Protein AF-A0A828YAK7-F1 (afdb_monomer_lite)

Organism: NCBI:txid1193047

Secondary structure (DSSP, 8-state):
-HHHHHHHHHHHHHHHHHHHHHHHHHHHT-----B---TTTTTS---HHHHHHTEETTEEEEEEEEETTEEEEEETHHHH-GGG--SHHHHHHHHHHHHHHH-TT---TTGGGSHHHHHHHHHHHHHHHHTT--SHHHHHHHHHHHHHHHHHHHHSPPPSSPBP--TT-TTS----HHHHHHHBPPSS-SS-EEEEE-TTS-EEEEEHHHHH-GGG--SHHHHHHHHHHHHHHHS-SS-TTGGGSHHHHHTHHHHHHHHHHHHS--TTHHHHHHHHH--

Sequence (279 aa):
MLERSRSILIQAILILFGLFFSISLQSENLQLYTLEIPCQEFGNYTNLEEIEKAKVKNDSTKILVKTSNGSIKVPIGYVNNAKEITDENSFRIFIKTYESICGKGSKPAIYNSIQFVASGILANCIKKFEKTFQTIQARSHAVNICHDTLNATLNNPIPLKPLDPRCPGFGTLSLKKEELNNVRLNEPFPIPRLWVRAHNGENIAVQENLVTNAFAVSNDEELLFFLVNYSMTCGRKVPPFFESIPYVESQSFKFCVWKLKTMNNDPRAESKCHEKYNK

Radius of gyration: 32.79 Å; chains: 1; bounding box: 74×28×123 Å

Foldseek 3Di:
DVVVVVVVVVVVVVVVVVVVVVVVVVVVPPPQLADEDDLQQFQAPDPVVSQCSQADPVHNQWGWYQFPVGIDIDGPNRGRPQLAAADDVNVVVSVVRSCRHPNPPDDHPCNLSRNNNLVVQLVVQLVVCVVVDDDPLLSVLSSVQSVQQSVQVRQPPQAPDFDELPPPCFQADPDDPVRCVRFWGDDDDPAIWGFAQAPVRDTITAGPNLRHHLLPDADPSSVSSSQSCSCRRVVDRAHPCRCVNVNCVVVVLVVQLVCCCPVVVDPCSNVVSCVVVVD

pLDDT: mean 84.62, std 11.96, range [39.56, 97.06]

Structure (mmCIF, N/CA/C/O backbone):
data_AF-A0A828YAK7-F1
#
_entry.id   AF-A0A828YAK7-F1
#
loop_
_atom_site.group_PDB
_atom_site.id
_atom_site.type_symbol
_atom_site.label_atom_id
_atom_site.label_alt_id
_atom_site.label_comp_id
_atom_site.label_asym_id
_atom_site.label_entity_id
_atom_site.label_seq_id
_atom_site.pdbx_PDB_ins_code
_atom_site.Cartn_x
_atom_site.Cartn_y
_atom_site.Cartn_z
_atom_site.occupancy
_atom_site.B_iso_or_equiv
_atom_site.auth_seq_id
_atom_site.auth_comp_id
_atom_site.auth_asym_id
_atom_site.auth_atom_id
_atom_site.pdbx_PDB_model_num
ATOM 1 N N . MET A 1 1 ? -40.541 11.956 85.417 1.00 51.12 1 MET A N 1
ATOM 2 C CA . MET A 1 1 ? -4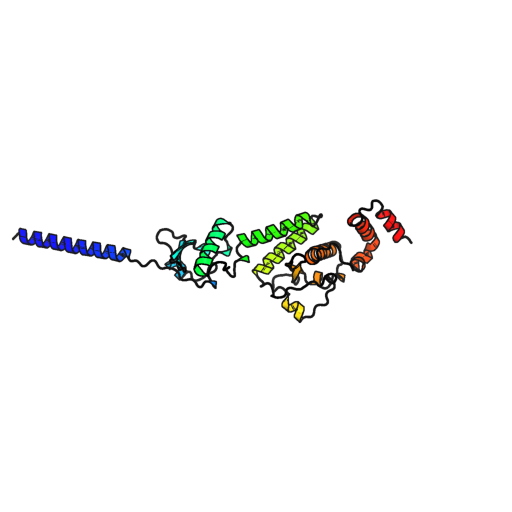0.709 12.548 84.064 1.00 51.12 1 MET A CA 1
ATOM 3 C C . MET A 1 1 ? -39.423 12.569 83.224 1.00 51.12 1 MET A C 1
ATOM 5 O O . MET A 1 1 ? -39.545 12.569 82.008 1.00 51.12 1 MET A O 1
ATOM 9 N N . LEU A 1 2 ? -38.218 12.531 83.820 1.00 45.59 2 LEU A N 1
ATOM 10 C CA . LEU A 1 2 ? -36.932 12.658 83.106 1.00 45.59 2 LEU A CA 1
ATOM 11 C C . LEU A 1 2 ? -36.461 11.394 82.341 1.00 45.59 2 LEU A C 1
ATOM 13 O O . LEU A 1 2 ? -35.733 11.500 81.361 1.00 45.59 2 LEU A O 1
ATOM 17 N N . GLU A 1 3 ? -36.871 10.192 82.758 1.00 50.75 3 GLU A N 1
ATOM 18 C CA . GLU A 1 3 ? -36.459 8.937 82.094 1.00 50.75 3 GLU A CA 1
ATOM 19 C C . GLU A 1 3 ? -37.213 8.680 80.784 1.00 50.75 3 GLU A C 1
ATOM 21 O O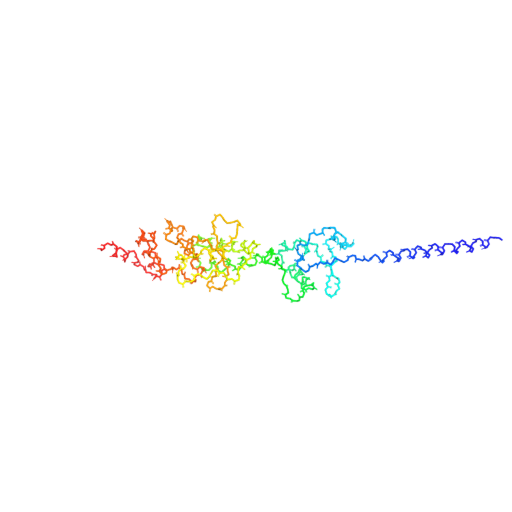 . GLU A 1 3 ? -36.638 8.201 79.806 1.00 50.75 3 GLU A O 1
ATOM 26 N N . ARG A 1 4 ? -38.492 9.073 80.727 1.00 51.03 4 ARG A N 1
ATOM 27 C CA . ARG A 1 4 ? -39.337 8.885 79.540 1.00 51.03 4 ARG A CA 1
ATOM 28 C C . ARG A 1 4 ? -38.881 9.771 78.375 1.00 51.03 4 ARG A C 1
ATOM 30 O O . ARG A 1 4 ? -38.935 9.333 77.233 1.00 51.03 4 ARG A O 1
ATOM 37 N N . SER A 1 5 ? -38.367 10.974 78.657 1.00 56.09 5 SER A N 1
ATOM 38 C CA . SER A 1 5 ? -37.824 11.874 77.630 1.00 56.09 5 SER A CA 1
ATOM 39 C C . SER A 1 5 ? -36.471 11.404 77.085 1.00 56.09 5 SER A C 1
ATOM 41 O O . SER A 1 5 ? -36.252 11.498 75.880 1.00 56.09 5 SER A O 1
ATOM 43 N N . ARG A 1 6 ? -35.594 10.823 77.921 1.00 57.69 6 ARG A N 1
ATOM 44 C CA . ARG A 1 6 ? -34.329 10.209 77.469 1.00 57.69 6 ARG A CA 1
ATOM 45 C C . ARG A 1 6 ? -34.556 9.002 76.561 1.00 57.69 6 ARG A C 1
ATOM 47 O O . ARG A 1 6 ? -33.880 8.889 75.543 1.00 57.69 6 ARG A O 1
ATOM 54 N N . SER A 1 7 ? -35.522 8.143 76.891 1.00 66.00 7 SER A N 1
ATOM 55 C CA . SER A 1 7 ? -35.863 6.983 76.057 1.00 66.00 7 SER A CA 1
ATOM 56 C C . SER A 1 7 ? -36.337 7.403 74.664 1.00 66.00 7 SER A C 1
ATOM 58 O O . SER A 1 7 ? -35.892 6.829 73.677 1.00 66.00 7 SER A O 1
ATOM 60 N N . ILE A 1 8 ? -37.192 8.428 74.577 1.00 70.31 8 ILE A N 1
ATOM 61 C CA . ILE A 1 8 ? -37.702 8.950 73.298 1.00 70.31 8 ILE A CA 1
ATOM 62 C C . ILE A 1 8 ? -36.571 9.590 72.482 1.00 70.31 8 ILE A C 1
ATOM 64 O O . ILE A 1 8 ? -36.502 9.397 71.271 1.00 70.31 8 ILE A O 1
ATOM 68 N N . LEU A 1 9 ? -35.650 10.304 73.139 1.00 71.00 9 LEU A N 1
ATOM 69 C CA . LEU A 1 9 ? -34.508 10.936 72.476 1.00 71.00 9 LEU A CA 1
ATOM 70 C C . LEU A 1 9 ? -33.549 9.899 71.869 1.00 71.00 9 LEU A C 1
ATOM 72 O O . LEU A 1 9 ? -33.115 10.052 70.732 1.00 71.00 9 LEU A O 1
ATOM 76 N N . ILE A 1 10 ? -33.258 8.817 72.598 1.00 70.94 10 ILE A N 1
ATOM 77 C CA . ILE A 1 10 ? -32.410 7.718 72.110 1.00 70.94 10 ILE A CA 1
ATOM 78 C C . ILE A 1 10 ? -33.092 6.994 70.943 1.00 70.94 10 ILE A C 1
ATOM 80 O O . ILE A 1 10 ? -32.441 6.698 69.943 1.00 70.94 10 ILE A O 1
ATOM 84 N N . GLN A 1 11 ? -34.406 6.770 71.022 1.00 72.81 11 GLN A N 1
ATOM 85 C CA . GLN A 1 11 ? -35.179 6.171 69.932 1.00 72.81 11 GLN A CA 1
ATOM 86 C C . GLN A 1 11 ? -35.166 7.049 68.674 1.00 72.81 11 GLN A C 1
ATOM 88 O O . GLN A 1 11 ? -34.963 6.539 67.576 1.00 72.81 11 GLN A O 1
ATOM 93 N N . ALA A 1 12 ? -35.305 8.368 68.828 1.00 71.94 12 ALA A N 1
ATOM 94 C CA . ALA A 1 12 ? -35.223 9.314 67.720 1.00 71.94 12 ALA A CA 1
ATOM 95 C C . ALA A 1 12 ? -33.825 9.337 67.080 1.00 71.94 12 ALA A C 1
ATOM 97 O O . ALA A 1 12 ? -33.726 9.324 65.856 1.00 71.94 12 ALA A O 1
ATOM 98 N N . ILE A 1 13 ? -32.752 9.301 67.883 1.00 75.94 13 ILE A N 1
ATOM 99 C CA . ILE A 1 13 ? -31.369 9.231 67.383 1.00 75.94 13 ILE A CA 1
ATOM 100 C C . ILE A 1 13 ? -31.132 7.926 66.617 1.00 75.94 13 ILE A C 1
ATOM 102 O O . ILE A 1 13 ? -30.538 7.964 65.545 1.00 75.94 13 ILE A O 1
ATOM 106 N N . LEU A 1 14 ? -31.626 6.789 67.117 1.00 74.06 14 LEU A N 1
ATOM 107 C CA . LEU A 1 14 ? -31.499 5.491 66.444 1.00 74.06 14 LEU A CA 1
ATOM 108 C C . LEU A 1 14 ? -32.280 5.438 65.124 1.00 74.06 14 LEU A C 1
ATOM 110 O O . LEU A 1 14 ? -31.774 4.895 64.146 1.00 74.06 14 LEU A O 1
ATOM 114 N N . ILE A 1 15 ? -33.474 6.037 65.068 1.00 75.44 15 ILE A N 1
ATOM 115 C CA . ILE A 1 15 ? -34.250 6.171 63.825 1.00 75.44 15 ILE A CA 1
ATOM 116 C C . ILE A 1 15 ? -33.510 7.071 62.831 1.00 75.44 15 ILE A C 1
ATOM 118 O O . ILE A 1 15 ? -33.416 6.727 61.654 1.00 75.44 15 ILE A O 1
ATOM 122 N N . LEU A 1 16 ? -32.933 8.184 63.297 1.00 72.19 16 LEU A N 1
ATOM 123 C CA . LEU A 1 16 ? -32.120 9.067 62.461 1.00 72.19 16 LEU A CA 1
ATOM 124 C C . LEU A 1 16 ? -30.892 8.326 61.913 1.00 72.19 16 LEU A C 1
ATOM 126 O O . LEU A 1 16 ? -30.629 8.384 60.717 1.00 72.19 16 LEU A O 1
ATOM 130 N N . PHE A 1 17 ? -30.172 7.586 62.762 1.00 65.44 17 PHE A N 1
ATOM 131 C CA . PHE A 1 17 ? -29.006 6.794 62.362 1.00 65.44 17 PHE A CA 1
ATOM 132 C C . PHE A 1 17 ? -29.382 5.694 61.365 1.00 65.44 17 PHE A C 1
ATOM 134 O O . PHE A 1 17 ? -28.679 5.505 60.376 1.00 65.44 17 PHE A O 1
ATOM 141 N N . GLY A 1 18 ? -30.512 5.014 61.584 1.00 64.31 18 GLY A N 1
ATOM 142 C CA . GLY A 1 18 ? -31.059 4.027 60.655 1.00 64.31 18 GLY A CA 1
ATOM 143 C C . GLY A 1 18 ? -31.420 4.639 59.301 1.00 64.31 18 GLY A C 1
ATOM 144 O O . GLY A 1 18 ? -31.080 4.069 58.267 1.00 64.31 18 GLY A O 1
ATOM 145 N N . LEU A 1 19 ? -32.027 5.830 59.286 1.00 63.44 19 LEU A N 1
ATOM 146 C CA . LEU A 1 19 ? -32.319 6.576 58.059 1.00 63.44 19 LEU A CA 1
ATOM 147 C C . LEU A 1 19 ? -31.035 6.987 57.328 1.00 63.44 19 LEU A C 1
ATOM 149 O O . LEU A 1 19 ? -30.930 6.738 56.131 1.00 63.44 19 LEU A O 1
ATOM 153 N N . PHE A 1 20 ? -30.029 7.528 58.022 1.00 58.81 20 PHE A N 1
ATOM 154 C CA . PHE A 1 20 ? -28.744 7.884 57.407 1.00 58.81 20 PHE A CA 1
ATOM 155 C C . PHE A 1 20 ? -28.002 6.661 56.846 1.00 58.81 20 PHE A C 1
ATOM 157 O O . PHE A 1 20 ? -27.508 6.728 55.725 1.00 58.81 20 PHE A O 1
ATOM 164 N N . PHE A 1 21 ? -27.997 5.525 57.552 1.00 55.69 21 PHE A N 1
ATOM 165 C CA . PHE A 1 21 ? -27.422 4.273 57.038 1.00 55.69 21 PHE A CA 1
ATOM 166 C C . PHE A 1 21 ? -28.175 3.733 55.817 1.00 55.69 21 PHE A C 1
ATOM 168 O O . PHE A 1 21 ? -27.549 3.253 54.873 1.00 55.69 21 PHE A O 1
ATOM 175 N N . SER A 1 22 ? -29.505 3.851 55.805 1.00 53.09 22 SER A N 1
ATOM 176 C CA . SER A 1 22 ? -30.340 3.447 54.667 1.00 53.09 22 SER A CA 1
ATOM 177 C C . SER A 1 22 ? -30.064 4.318 53.437 1.00 53.09 22 SER A C 1
ATOM 179 O O . SER A 1 22 ? -29.913 3.798 52.335 1.00 53.09 22 SER A O 1
ATOM 181 N N . ILE A 1 23 ? -29.929 5.636 53.626 1.00 53.47 23 ILE A N 1
ATOM 182 C CA . ILE A 1 23 ? -29.616 6.595 52.555 1.00 53.47 23 ILE A CA 1
ATOM 183 C C . ILE A 1 23 ? -28.184 6.374 52.035 1.00 53.47 23 ILE A C 1
ATOM 185 O O . ILE A 1 23 ? -27.960 6.409 50.824 1.00 53.47 23 ILE A O 1
ATOM 189 N N . SER A 1 24 ? -27.221 6.078 52.916 1.00 47.12 24 SER A N 1
ATOM 190 C CA . SER A 1 24 ? -25.850 5.728 52.520 1.00 47.12 24 SER A CA 1
ATOM 191 C C . SER A 1 24 ? -25.794 4.443 51.689 1.00 47.12 24 SER A C 1
ATOM 193 O O . SER A 1 24 ? -25.172 4.455 50.627 1.00 47.12 24 SER A O 1
ATOM 195 N N . LEU A 1 25 ? -26.501 3.380 52.090 1.00 43.25 25 LEU A N 1
ATOM 196 C CA . LEU A 1 25 ? -26.585 2.127 51.321 1.00 43.25 25 LEU A CA 1
ATOM 197 C C . LEU A 1 25 ? -27.319 2.301 49.981 1.00 43.25 25 LEU A C 1
ATOM 199 O O . LEU A 1 25 ? -26.967 1.669 48.987 1.00 43.25 25 LEU A O 1
ATOM 203 N N . GLN A 1 26 ? -28.308 3.195 49.911 1.00 41.22 26 GLN A N 1
ATOM 204 C CA . GLN A 1 26 ? -29.011 3.491 48.661 1.00 41.22 26 GLN A CA 1
ATOM 205 C C . GLN A 1 26 ? -28.138 4.302 47.682 1.00 41.22 26 GLN A C 1
ATOM 207 O O . GLN A 1 26 ? -28.317 4.191 46.471 1.00 41.22 26 GLN A O 1
ATOM 212 N N . SER A 1 27 ? -27.140 5.043 48.183 1.00 41.97 27 SER A N 1
ATOM 213 C CA . SER A 1 27 ? -26.154 5.763 47.359 1.00 41.97 27 SER A CA 1
ATOM 214 C C . SER A 1 27 ? -25.058 4.865 46.760 1.00 41.97 27 SER A C 1
ATOM 216 O O . SER A 1 27 ? -24.468 5.217 45.736 1.00 41.97 27 SER A O 1
ATOM 218 N N . GLU A 1 28 ? -24.806 3.690 47.351 1.00 43.28 28 GLU A N 1
ATOM 219 C CA . GLU A 1 28 ? -23.869 2.686 46.817 1.00 43.28 28 GLU A CA 1
ATOM 220 C C . GLU A 1 28 ? -24.460 1.891 45.642 1.00 43.28 28 GLU A C 1
ATOM 222 O O . GLU A 1 28 ? -23.716 1.346 44.830 1.00 43.28 28 GLU A O 1
ATOM 227 N N . ASN A 1 29 ? -25.786 1.914 45.479 1.00 39.56 29 ASN A N 1
ATOM 228 C CA . ASN A 1 29 ? -26.509 1.350 44.336 1.00 39.56 29 ASN A CA 1
ATOM 229 C C . ASN A 1 29 ? -26.661 2.340 43.164 1.00 39.56 29 ASN A C 1
ATOM 231 O O . ASN A 1 29 ? -27.610 2.252 42.380 1.00 39.56 29 ASN A O 1
ATOM 235 N N . LEU A 1 30 ? -25.716 3.276 43.005 1.00 49.31 30 LEU A N 1
ATOM 236 C CA . LEU A 1 30 ? -25.573 4.013 41.751 1.00 49.31 30 LEU A CA 1
ATOM 237 C C . LEU A 1 30 ? -25.195 2.991 40.671 1.00 49.31 30 LEU A C 1
ATOM 239 O O . LEU A 1 30 ? -24.037 2.586 40.571 1.00 49.31 30 LEU A O 1
ATOM 243 N N . GLN A 1 31 ? -26.185 2.524 39.905 1.00 56.06 31 GLN A N 1
ATOM 244 C CA . GLN A 1 31 ? -25.958 1.665 38.749 1.00 56.06 31 GLN A CA 1
ATOM 245 C C . GLN A 1 31 ? -24.862 2.306 37.894 1.00 56.06 31 GLN A C 1
ATOM 247 O O . GLN A 1 31 ? -25.047 3.390 37.341 1.00 56.06 31 GLN A O 1
ATOM 252 N N . LEU A 1 32 ? -23.693 1.662 37.842 1.00 72.38 32 LEU A N 1
ATOM 253 C CA . LEU A 1 32 ? -22.599 2.088 36.982 1.00 72.38 32 LEU A CA 1
ATOM 254 C C . LEU A 1 32 ? -23.105 2.024 35.544 1.00 72.38 32 LEU A C 1
ATOM 256 O O . LEU A 1 32 ? -23.331 0.934 35.011 1.00 72.38 32 LEU A O 1
ATOM 260 N N . TYR A 1 33 ? -23.306 3.195 34.937 1.00 85.94 33 TYR A N 1
ATOM 261 C CA . TYR A 1 33 ? -23.709 3.280 33.544 1.00 85.94 33 TYR A CA 1
ATOM 262 C C . TYR A 1 33 ? -22.656 2.564 32.699 1.00 85.94 33 TYR A C 1
ATOM 264 O O . TYR A 1 33 ? -21.473 2.907 32.716 1.00 85.94 33 TYR A O 1
ATOM 272 N N . THR A 1 34 ? -23.092 1.510 32.019 1.00 91.38 34 THR A N 1
ATOM 273 C CA . THR A 1 34 ? -22.253 0.729 31.119 1.00 91.38 34 THR A CA 1
ATOM 274 C C . THR A 1 34 ? -22.633 1.112 29.701 1.00 91.38 34 THR A C 1
ATOM 276 O O . THR A 1 34 ? -23.788 0.962 29.313 1.00 91.38 34 THR A O 1
ATOM 279 N N . LEU A 1 35 ? -21.654 1.574 28.932 1.00 92.81 35 LEU A N 1
ATOM 280 C CA . LEU A 1 35 ? -21.848 1.974 27.551 1.00 92.81 35 LEU A CA 1
ATOM 281 C C . LEU A 1 35 ? -22.058 0.749 26.658 1.00 92.81 35 LEU A C 1
ATOM 283 O O . LEU A 1 35 ? -21.197 -0.132 26.586 1.00 92.81 35 LEU A O 1
ATOM 287 N N . GLU A 1 36 ? -23.190 0.703 25.966 1.00 93.06 36 GLU A N 1
ATOM 288 C CA . GLU A 1 36 ? -23.496 -0.312 24.964 1.00 93.06 36 GLU A CA 1
ATOM 289 C C . GLU A 1 36 ? -23.215 0.261 23.576 1.00 93.06 36 GLU A C 1
ATOM 291 O O . GLU A 1 36 ? -23.911 1.154 23.107 1.00 93.06 36 GLU A O 1
ATOM 296 N N . ILE A 1 37 ? -22.151 -0.228 22.938 1.00 90.81 37 ILE A N 1
ATOM 297 C CA . ILE A 1 37 ? -21.660 0.313 21.667 1.00 90.81 37 ILE A CA 1
ATOM 298 C C . ILE A 1 37 ? -21.954 -0.690 20.559 1.00 90.81 37 ILE A C 1
ATOM 300 O O . ILE A 1 37 ? -21.551 -1.854 20.684 1.00 90.81 37 ILE A O 1
ATOM 304 N N . PRO A 1 38 ? -22.583 -0.268 19.449 1.00 92.00 38 PRO A N 1
ATOM 305 C CA . PRO A 1 38 ? -22.663 -1.099 18.263 1.00 92.00 38 PRO A CA 1
ATOM 306 C C . PRO A 1 38 ? -21.261 -1.520 17.827 1.00 92.00 38 PRO A C 1
ATOM 308 O O . PRO A 1 38 ? -20.364 -0.695 17.672 1.00 92.00 38 PRO A O 1
ATOM 311 N N . CYS A 1 39 ? -21.069 -2.812 17.576 1.00 90.00 39 CYS A N 1
ATOM 312 C CA . CYS A 1 39 ? -19.775 -3.369 17.182 1.00 90.00 39 CYS A CA 1
ATOM 313 C C . CYS A 1 39 ? -19.074 -2.577 16.054 1.00 90.00 39 CYS A C 1
ATOM 315 O O . CYS A 1 39 ? -17.857 -2.407 16.062 1.00 90.00 39 CYS A O 1
ATOM 317 N N . GLN A 1 40 ? -19.837 -2.072 15.082 1.00 89.50 40 GLN A N 1
ATOM 318 C CA . GLN A 1 40 ? -19.308 -1.327 13.934 1.00 89.50 40 GLN A CA 1
ATOM 319 C C . GLN A 1 40 ? -18.742 0.052 14.305 1.00 89.50 40 GLN A C 1
ATOM 321 O O . GLN A 1 40 ? -17.916 0.586 13.569 1.00 89.50 40 GLN A O 1
ATOM 326 N N . GLU A 1 41 ? -19.157 0.606 15.442 1.00 92.69 41 GLU A N 1
ATOM 327 C CA . GLU A 1 41 ? -18.788 1.947 15.891 1.00 92.69 41 GLU A CA 1
ATOM 328 C C . GLU A 1 41 ? -17.657 1.930 16.927 1.00 92.69 41 GLU A C 1
ATOM 330 O O . GLU A 1 41 ? -17.030 2.959 17.175 1.00 92.69 41 GLU A O 1
ATOM 335 N N . PHE A 1 42 ? -17.338 0.771 17.514 1.00 94.25 42 PHE A N 1
ATOM 336 C CA . PHE A 1 42 ? -16.253 0.669 18.487 1.00 94.25 42 PHE A CA 1
ATOM 337 C C . PHE A 1 42 ? -14.898 1.054 17.869 1.00 94.25 42 PHE A C 1
ATOM 339 O O . PHE A 1 42 ? -14.448 0.467 16.882 1.00 94.25 42 PHE A O 1
ATOM 346 N N . GLY A 1 43 ? -14.229 2.032 18.484 1.00 93.12 43 GLY A N 1
ATOM 347 C CA . GLY A 1 43 ? -12.979 2.626 18.008 1.00 93.12 43 GLY A CA 1
ATOM 348 C C . GLY A 1 43 ? -13.157 3.937 17.239 1.00 93.12 43 GLY A C 1
ATOM 349 O O . GLY A 1 43 ? -12.165 4.625 16.998 1.00 93.12 43 GLY A O 1
ATOM 350 N N . ASN A 1 44 ? -14.394 4.294 16.886 1.00 93.75 44 ASN A N 1
ATOM 351 C CA . ASN A 1 44 ? -14.762 5.555 16.241 1.00 93.75 44 ASN A CA 1
ATOM 352 C C . ASN A 1 44 ? -16.130 6.066 16.741 1.00 93.75 44 ASN A C 1
ATOM 354 O O . ASN A 1 44 ? -16.871 6.701 15.994 1.00 93.75 44 ASN A O 1
ATOM 358 N N . TYR A 1 45 ? -16.496 5.735 17.981 1.00 94.56 45 TYR A N 1
ATOM 359 C CA . TYR A 1 45 ? -17.795 6.071 18.556 1.00 94.56 45 TYR A CA 1
ATOM 360 C C . TYR A 1 45 ? -17.859 7.564 18.903 1.00 94.56 45 TYR A C 1
ATOM 362 O O . TYR A 1 45 ? -16.980 8.078 19.595 1.00 94.56 45 TYR A O 1
ATOM 370 N N . THR A 1 46 ? -18.888 8.272 18.429 1.00 92.69 46 THR A N 1
ATOM 371 C CA . THR A 1 46 ? -18.923 9.748 18.446 1.00 92.69 46 THR A CA 1
ATOM 372 C C . THR A 1 46 ? -19.857 10.362 19.490 1.00 92.69 46 THR A C 1
ATOM 374 O O . THR A 1 46 ? -19.841 11.581 19.660 1.00 92.69 46 THR A O 1
ATOM 377 N N . ASN A 1 47 ? -20.677 9.574 20.195 1.00 95.00 47 ASN A N 1
ATOM 378 C CA . ASN A 1 47 ? -21.607 10.116 21.190 1.00 95.00 47 ASN A CA 1
ATOM 379 C C . ASN A 1 47 ? -20.873 10.472 22.496 1.00 95.00 47 ASN A C 1
ATOM 381 O O . ASN A 1 47 ? -20.704 9.647 23.396 1.00 95.00 47 ASN A O 1
ATOM 385 N N . LEU A 1 48 ? -20.429 11.727 22.590 1.00 92.44 48 LEU A N 1
ATOM 386 C CA . LEU A 1 48 ? -19.681 12.242 23.738 1.00 92.44 48 LEU A CA 1
ATOM 387 C C . LEU A 1 48 ? -20.497 12.248 25.037 1.00 92.44 48 LEU A C 1
ATOM 389 O O . LEU A 1 48 ? -19.923 12.051 26.104 1.00 92.44 48 LEU A O 1
ATOM 393 N N . GLU A 1 49 ? -21.815 12.445 24.962 1.00 93.12 49 GLU A N 1
ATOM 394 C CA . GLU A 1 49 ? -22.677 12.463 26.148 1.00 93.12 49 GLU A CA 1
ATOM 395 C C . GLU A 1 49 ? -22.723 11.080 26.809 1.00 93.12 49 GLU A C 1
ATOM 397 O O . GLU A 1 49 ? -22.590 10.952 28.027 1.00 93.12 49 GLU A O 1
ATOM 402 N N . GLU A 1 50 ? -22.864 10.028 26.005 1.00 93.88 50 GLU A N 1
ATOM 403 C CA . GLU A 1 50 ? -22.850 8.656 26.505 1.00 93.88 50 GLU A CA 1
ATOM 404 C C . GLU A 1 50 ? -21.464 8.217 26.994 1.00 93.88 50 GLU A C 1
ATOM 406 O O . GLU A 1 50 ? -21.364 7.530 28.014 1.00 93.88 50 GLU A O 1
ATOM 411 N N . ILE A 1 51 ? -20.392 8.659 26.327 1.00 92.62 51 ILE A N 1
ATOM 412 C CA . ILE A 1 51 ? -19.016 8.452 26.804 1.00 92.62 51 ILE A CA 1
ATOM 413 C C . ILE A 1 51 ? -18.824 9.099 28.181 1.00 92.62 51 ILE A C 1
ATOM 415 O O . ILE A 1 51 ? -18.242 8.473 29.066 1.00 92.62 51 ILE A O 1
ATOM 419 N N . GLU A 1 52 ? -19.326 10.322 28.385 1.00 91.88 52 GLU A N 1
ATOM 420 C CA . GLU A 1 52 ? -19.213 11.031 29.664 1.00 91.88 52 GLU A CA 1
ATOM 421 C C . GLU A 1 52 ? -19.930 10.279 30.788 1.00 91.88 52 GLU A C 1
ATOM 423 O O . GLU A 1 52 ? -19.354 10.064 31.856 1.00 91.88 52 GLU A O 1
ATOM 428 N N . LYS A 1 53 ? -21.155 9.804 30.526 1.00 91.88 53 LYS A N 1
ATOM 429 C CA . LYS A 1 53 ? -21.936 9.005 31.485 1.00 91.88 53 LYS A CA 1
ATOM 430 C C . LYS A 1 53 ? -21.233 7.702 31.867 1.00 91.88 53 LYS A C 1
ATOM 432 O O . LYS A 1 53 ? -21.382 7.238 32.993 1.00 91.88 53 LYS A O 1
ATOM 437 N N . ALA A 1 54 ? -20.467 7.116 30.949 1.00 91.88 54 ALA A N 1
ATOM 438 C CA . ALA A 1 54 ? -19.797 5.832 31.137 1.00 91.88 54 ALA A CA 1
ATOM 439 C C . ALA A 1 54 ? -18.437 5.909 31.835 1.00 91.88 54 ALA A C 1
ATOM 441 O O . ALA A 1 54 ? -17.813 4.865 32.064 1.00 91.88 54 ALA A O 1
ATOM 442 N N . LYS A 1 55 ? -17.945 7.114 32.155 1.00 93.25 55 LYS A N 1
ATOM 443 C CA . LYS A 1 55 ? -16.646 7.287 32.813 1.00 93.25 55 LYS A CA 1
ATOM 444 C C . LYS A 1 55 ? -16.606 6.588 34.163 1.00 93.25 55 LYS A C 1
ATOM 446 O O . LYS A 1 55 ? -17.526 6.658 34.977 1.00 93.25 55 LYS A O 1
ATOM 451 N N . VAL A 1 56 ? -15.484 5.928 34.433 1.00 90.94 56 VAL A N 1
ATOM 452 C CA . VAL A 1 56 ? -15.260 5.278 35.721 1.00 90.94 56 VAL A CA 1
ATOM 453 C C . VAL A 1 56 ? -15.028 6.355 36.784 1.00 90.94 56 VAL A C 1
ATOM 455 O O . VAL A 1 56 ? -14.111 7.161 36.672 1.00 90.94 56 VAL A O 1
ATOM 458 N N . LYS A 1 57 ? -15.823 6.328 37.863 1.00 84.75 57 LYS A N 1
ATOM 459 C CA . LYS A 1 57 ? -15.832 7.341 38.941 1.00 84.75 57 LYS A CA 1
ATOM 460 C C . LYS A 1 57 ? -14.447 7.687 39.519 1.00 84.75 57 LYS A C 1
ATOM 462 O O . LYS A 1 57 ? -14.215 8.831 39.885 1.00 84.75 57 LYS A O 1
ATOM 467 N N . ASN A 1 58 ? -13.535 6.714 39.570 1.00 86.38 58 ASN A N 1
ATOM 468 C CA . ASN A 1 58 ? -12.184 6.869 40.130 1.00 86.38 58 ASN A CA 1
ATOM 469 C C . ASN A 1 58 ? -11.070 6.855 39.061 1.00 86.38 58 ASN A C 1
ATOM 471 O O . ASN A 1 58 ? -9.895 6.832 39.412 1.00 86.38 58 ASN A O 1
ATOM 475 N N . ASP A 1 59 ? -11.419 6.803 37.772 1.00 88.38 59 ASP A N 1
ATOM 476 C CA . ASP A 1 59 ? -10.468 6.791 36.655 1.00 88.38 59 ASP A CA 1
ATOM 477 C C . ASP A 1 59 ? -11.131 7.406 35.415 1.00 88.38 59 ASP A C 1
ATOM 479 O O . ASP A 1 59 ? -11.706 6.707 34.579 1.00 88.38 59 ASP A O 1
ATOM 483 N N . SER A 1 60 ? -11.054 8.733 35.298 1.00 88.25 60 SER A N 1
ATOM 484 C CA . SER A 1 60 ? -11.691 9.495 34.216 1.00 88.25 60 SER A CA 1
ATOM 485 C C . SER A 1 60 ? -11.083 9.239 32.835 1.00 88.25 60 SER A C 1
ATOM 487 O O . SER A 1 60 ? -11.628 9.714 31.841 1.00 88.25 60 SER A O 1
ATOM 489 N N . THR A 1 61 ? -9.979 8.487 32.756 1.00 92.06 61 THR A N 1
ATOM 490 C CA . THR A 1 61 ? -9.366 8.067 31.488 1.00 92.06 61 THR A CA 1
ATOM 491 C C . THR A 1 61 ? -10.018 6.811 30.914 1.00 92.06 61 THR A C 1
ATOM 493 O O . THR A 1 61 ? -9.786 6.475 29.749 1.00 92.06 61 THR A O 1
ATOM 496 N N . LYS A 1 62 ? -10.841 6.117 31.712 1.00 94.12 62 LYS A N 1
ATOM 497 C CA . LYS A 1 62 ? -11.497 4.865 31.341 1.00 94.12 62 LYS A CA 1
ATOM 498 C C . LYS A 1 62 ? -13.009 4.972 31.403 1.00 94.12 62 LYS A C 1
ATOM 500 O O . LYS A 1 62 ? -13.578 5.686 32.225 1.00 94.12 62 LYS A O 1
ATOM 505 N N . ILE A 1 63 ? -13.649 4.169 30.567 1.00 94.19 63 ILE A N 1
ATOM 506 C CA . ILE A 1 63 ? -15.095 3.991 30.536 1.00 94.19 63 ILE A CA 1
ATOM 507 C C . ILE A 1 63 ? -15.455 2.522 30.706 1.00 94.19 63 ILE A C 1
ATOM 509 O O . ILE A 1 63 ? -14.657 1.627 30.407 1.00 94.19 63 ILE A O 1
ATOM 513 N N . LEU A 1 64 ? -16.653 2.283 31.228 1.00 93.88 64 LEU A N 1
ATOM 514 C CA . LEU A 1 64 ? -17.213 0.951 31.384 1.00 93.88 64 LEU A CA 1
ATOM 515 C C . LEU A 1 64 ? -18.011 0.593 30.124 1.00 93.88 64 LEU A C 1
ATOM 517 O O . LEU A 1 64 ? -19.007 1.242 29.824 1.00 93.88 64 LEU A O 1
ATOM 521 N N . VAL A 1 65 ? -17.576 -0.429 29.389 1.00 94.12 65 VAL A N 1
ATOM 522 C CA . VAL A 1 65 ? -18.192 -0.872 28.127 1.00 94.12 65 VAL A CA 1
ATOM 523 C C . VAL A 1 65 ? -18.816 -2.250 28.303 1.00 94.12 65 VAL A C 1
ATOM 525 O O . VAL A 1 65 ? -18.225 -3.128 28.938 1.00 94.12 65 VAL A O 1
ATOM 528 N N . LYS A 1 66 ? -20.010 -2.441 27.738 1.00 94.00 66 LYS A N 1
ATOM 529 C CA . LYS A 1 66 ? -20.746 -3.706 27.749 1.00 94.00 66 LYS A CA 1
ATOM 530 C C . LYS A 1 66 ? -20.174 -4.643 26.691 1.00 94.00 66 LYS A C 1
ATOM 532 O O . LYS A 1 66 ? -19.948 -4.251 25.551 1.00 94.00 66 LYS A O 1
ATOM 537 N N . THR A 1 67 ? -19.971 -5.895 27.070 1.00 92.44 67 THR A N 1
ATOM 538 C CA . THR A 1 67 ? -19.464 -6.969 26.211 1.00 92.44 67 THR A CA 1
ATOM 539 C C . THR A 1 67 ? -20.348 -8.203 26.352 1.00 92.44 67 THR A C 1
ATOM 541 O O . THR A 1 67 ? -21.205 -8.272 27.236 1.00 92.44 67 THR A O 1
ATOM 544 N N . SER A 1 68 ? -20.096 -9.216 25.523 1.00 88.44 68 SER A N 1
ATOM 545 C CA . SER A 1 68 ? -20.763 -10.521 25.637 1.00 88.44 68 SER A CA 1
ATOM 546 C C . SER A 1 68 ? -20.538 -11.218 26.990 1.00 88.44 68 SER A C 1
ATOM 548 O O . SER A 1 68 ? -21.384 -11.997 27.418 1.00 88.44 68 SER A O 1
ATOM 550 N N . ASN A 1 69 ? -19.444 -10.899 27.694 1.00 86.62 69 ASN A N 1
ATOM 551 C CA . ASN A 1 69 ? -19.043 -11.532 28.956 1.00 86.62 69 ASN A CA 1
ATOM 552 C C . ASN A 1 69 ? -19.209 -10.604 30.176 1.00 86.62 69 ASN A C 1
ATOM 554 O O . ASN A 1 69 ? -18.540 -10.787 31.193 1.00 86.62 69 ASN A O 1
ATOM 558 N N . GLY A 1 70 ? -20.071 -9.588 30.077 1.00 89.19 70 GLY A N 1
ATOM 559 C CA . GLY A 1 70 ? -20.276 -8.575 31.116 1.00 89.19 70 GLY A CA 1
ATOM 560 C C . GLY A 1 70 ? -19.619 -7.241 30.768 1.00 89.19 70 GLY A C 1
ATOM 561 O O . GLY A 1 70 ? -19.453 -6.916 29.594 1.00 89.19 70 GLY A O 1
ATOM 562 N N . SER A 1 71 ? -19.253 -6.450 31.773 1.00 91.38 71 SER A N 1
ATOM 563 C CA . SER A 1 71 ? -18.711 -5.101 31.567 1.00 91.38 71 SER A CA 1
ATOM 564 C C . SER A 1 71 ? -17.202 -5.053 31.794 1.00 91.38 71 SER A C 1
ATOM 566 O O . SER A 1 71 ? -16.700 -5.597 32.778 1.00 91.38 71 SER A O 1
ATOM 568 N N . ILE A 1 72 ? -16.474 -4.354 30.926 1.00 91.81 72 ILE A N 1
ATOM 569 C CA . ILE A 1 72 ? -15.020 -4.173 31.037 1.00 91.81 72 ILE A CA 1
ATOM 570 C C . ILE A 1 72 ? -14.652 -2.692 31.066 1.00 91.81 72 ILE A C 1
ATOM 572 O O . ILE A 1 72 ? -15.349 -1.851 30.505 1.00 91.81 72 ILE A O 1
ATOM 576 N N . LYS A 1 73 ? -13.539 -2.369 31.728 1.00 93.81 73 LYS A N 1
ATOM 577 C CA . LYS A 1 73 ? -12.996 -1.006 31.777 1.00 93.81 73 LYS A CA 1
ATOM 578 C C . LYS A 1 73 ? -11.964 -0.835 30.676 1.00 93.81 73 LYS A C 1
ATOM 580 O O . LYS A 1 73 ? -10.982 -1.578 30.656 1.00 93.81 73 LYS A O 1
ATOM 585 N N . VAL A 1 74 ? -12.142 0.163 29.820 1.00 94.44 74 VAL A N 1
ATOM 586 C CA . VAL A 1 74 ? -11.214 0.445 28.716 1.00 94.44 74 VAL A CA 1
ATOM 587 C C . VAL A 1 74 ? -10.899 1.932 28.611 1.00 94.44 74 VAL A C 1
ATOM 589 O O . VAL A 1 74 ? -11.749 2.748 28.966 1.00 94.44 74 VAL A O 1
ATOM 592 N N . PRO A 1 75 ? -9.692 2.308 28.151 1.00 95.62 75 PRO A N 1
ATOM 593 C CA . PRO A 1 75 ? -9.364 3.696 27.849 1.00 95.62 75 PRO A CA 1
ATOM 594 C C . PRO A 1 75 ? -10.371 4.331 26.888 1.00 95.62 75 PRO A C 1
ATOM 596 O O . PRO A 1 75 ? -10.760 3.707 25.902 1.00 95.62 75 PRO A O 1
ATOM 599 N N . ILE A 1 76 ? -10.740 5.590 27.135 1.00 94.12 76 ILE A N 1
ATOM 600 C CA . ILE A 1 76 ? -11.670 6.346 26.277 1.00 94.12 76 ILE A CA 1
ATOM 601 C C . ILE A 1 76 ? -11.183 6.369 24.826 1.00 94.12 76 ILE A C 1
ATOM 603 O O . ILE A 1 76 ? -11.964 6.104 23.916 1.00 94.12 76 ILE A O 1
ATOM 607 N N . GLY A 1 77 ? -9.881 6.591 24.616 1.00 93.31 77 GLY A N 1
ATOM 608 C CA . GLY A 1 77 ? -9.285 6.636 23.279 1.00 93.31 77 GLY A CA 1
ATOM 609 C C . GLY A 1 77 ? -9.476 5.347 22.476 1.00 93.31 77 GLY A C 1
ATOM 610 O O . GLY A 1 77 ? -9.538 5.391 21.257 1.00 93.31 77 GLY A O 1
ATOM 611 N N . TYR A 1 78 ? -9.656 4.194 23.125 1.00 95.12 78 TYR A N 1
ATOM 612 C CA . TYR A 1 78 ? -9.927 2.937 22.417 1.00 95.12 78 TYR A CA 1
ATOM 613 C C . TYR A 1 78 ? -11.358 2.862 21.885 1.00 95.12 78 TYR A C 1
ATOM 615 O O . TYR A 1 78 ? -11.646 2.037 21.026 1.00 95.12 78 TYR A O 1
ATOM 623 N N . VAL A 1 79 ? -12.251 3.708 22.391 1.00 94.06 79 VAL A N 1
ATOM 624 C CA . VAL A 1 79 ? -13.664 3.737 22.025 1.00 94.06 79 VAL A CA 1
ATOM 625 C C . VAL A 1 79 ? -13.945 4.766 20.940 1.00 94.06 79 VAL A C 1
ATOM 627 O O . VAL A 1 79 ? -14.665 4.454 19.993 1.00 94.06 79 VAL A O 1
ATOM 630 N N . ASN A 1 80 ? -13.371 5.963 21.048 1.00 93.12 80 ASN A N 1
ATOM 631 C CA . ASN A 1 80 ? -13.679 7.072 20.143 1.00 93.12 80 ASN A CA 1
ATOM 632 C C . ASN A 1 80 ? -12.529 7.478 19.213 1.00 93.12 80 ASN A C 1
ATOM 634 O O . ASN A 1 80 ? -12.769 8.226 18.270 1.00 93.12 80 ASN A O 1
ATOM 638 N N . ASN A 1 81 ? -11.303 7.007 19.456 1.00 93.56 81 ASN A N 1
ATOM 639 C CA . ASN A 1 81 ? -10.133 7.444 18.699 1.00 93.56 81 ASN A CA 1
ATOM 640 C C . ASN A 1 81 ? -9.063 6.351 18.547 1.00 93.56 81 ASN A C 1
ATOM 642 O O . ASN A 1 81 ? -7.863 6.583 18.701 1.00 93.56 81 ASN A O 1
ATOM 646 N N . ALA A 1 82 ? -9.482 5.123 18.239 1.00 95.25 82 ALA A N 1
ATOM 647 C CA . ALA A 1 82 ? -8.560 3.987 18.190 1.00 95.25 82 ALA A CA 1
ATOM 648 C C . ALA A 1 82 ? -7.525 4.094 17.053 1.00 95.25 82 ALA A C 1
ATOM 650 O O . ALA A 1 82 ? -6.531 3.367 17.051 1.00 95.25 82 ALA A O 1
ATOM 651 N N . LYS A 1 83 ? -7.727 5.017 16.101 1.00 93.31 83 LYS A N 1
ATOM 652 C CA . LYS A 1 83 ? -6.768 5.316 15.029 1.00 93.31 83 LYS A CA 1
ATOM 653 C C . LYS A 1 83 ? -5.409 5.778 15.569 1.00 93.31 83 LYS A C 1
ATOM 655 O O . LYS A 1 83 ? -4.396 5.458 14.956 1.00 93.31 83 LYS A O 1
ATOM 660 N N . GLU A 1 84 ? -5.376 6.442 16.726 1.00 95.12 84 GLU A N 1
ATOM 661 C CA . GLU A 1 84 ? -4.147 6.951 17.363 1.00 95.12 84 GLU A CA 1
ATOM 662 C C . GLU A 1 84 ? -3.348 5.889 18.136 1.00 95.12 84 GLU A C 1
ATOM 664 O O . GLU A 1 84 ? -2.298 6.184 18.708 1.00 95.12 84 GLU A O 1
ATOM 669 N N . ILE A 1 85 ? -3.810 4.636 18.179 1.00 96.69 85 ILE A N 1
ATOM 670 C CA . ILE A 1 85 ? -3.065 3.566 18.845 1.00 96.69 85 ILE A CA 1
ATOM 671 C C . ILE A 1 85 ? -1.770 3.291 18.073 1.00 96.69 85 ILE A C 1
ATOM 673 O O . ILE A 1 85 ? -1.802 2.849 16.923 1.00 96.69 85 ILE A O 1
ATOM 677 N N . THR A 1 86 ? -0.631 3.509 18.731 1.00 95.81 86 THR A N 1
ATOM 678 C CA . THR A 1 86 ? 0.715 3.438 18.134 1.00 95.81 86 THR A CA 1
ATOM 679 C C . THR A 1 86 ? 1.547 2.245 18.588 1.00 95.81 86 THR A C 1
ATOM 681 O O . THR A 1 86 ? 2.490 1.881 17.889 1.00 95.81 86 THR A O 1
ATOM 684 N N . ASP A 1 87 ? 1.216 1.620 19.719 1.00 96.31 87 ASP A N 1
ATOM 685 C CA . ASP A 1 87 ? 2.000 0.536 20.312 1.00 96.31 87 ASP A CA 1
ATOM 686 C C . ASP A 1 87 ? 1.260 -0.813 20.335 1.00 96.31 87 ASP A C 1
ATOM 688 O O . ASP A 1 87 ? 0.027 -0.893 20.344 1.00 96.31 87 ASP A O 1
ATOM 692 N N . GLU A 1 88 ? 2.040 -1.896 20.376 1.00 96.25 88 GLU A N 1
ATOM 693 C CA . GLU A 1 88 ? 1.542 -3.274 20.320 1.00 96.25 88 GLU A CA 1
ATOM 694 C C . GLU A 1 88 ? 0.656 -3.637 21.519 1.00 96.25 88 GLU A C 1
ATOM 696 O O . GLU A 1 88 ? -0.352 -4.335 21.366 1.00 96.25 88 GLU A O 1
ATOM 701 N N . ASN A 1 89 ? 1.008 -3.172 22.722 1.00 96.62 89 ASN A N 1
ATOM 702 C CA . ASN A 1 89 ? 0.271 -3.516 23.934 1.00 96.62 89 ASN A CA 1
ATOM 703 C C . ASN A 1 89 ? -1.126 -2.898 23.905 1.00 96.62 89 ASN A C 1
ATOM 705 O O . ASN A 1 89 ? -2.108 -3.615 24.127 1.00 96.62 89 ASN A O 1
ATOM 709 N N . SER A 1 90 ? -1.217 -1.609 23.580 1.00 96.50 90 SER A N 1
ATOM 710 C CA . SER A 1 90 ? -2.482 -0.902 23.396 1.00 96.50 90 SER A CA 1
ATOM 711 C C . SER A 1 90 ? -3.322 -1.529 22.289 1.00 96.50 90 SER A C 1
ATOM 713 O O . SER A 1 90 ? -4.505 -1.805 22.493 1.00 96.50 90 SER A O 1
ATOM 715 N N . PHE A 1 91 ? -2.708 -1.841 21.144 1.00 97.06 91 PHE A N 1
ATOM 716 C CA . PHE A 1 91 ? -3.395 -2.488 20.027 1.00 97.06 91 PHE A CA 1
ATOM 717 C C . PHE A 1 91 ? -3.985 -3.845 20.422 1.00 97.06 91 PHE A C 1
ATOM 719 O O . PHE A 1 91 ? -5.146 -4.139 20.135 1.00 97.06 91 PHE A O 1
ATOM 726 N N . ARG A 1 92 ? -3.221 -4.663 21.152 1.00 96.12 92 ARG A N 1
ATOM 727 C CA . ARG A 1 92 ? -3.682 -5.964 21.643 1.00 96.12 92 ARG A CA 1
ATOM 728 C C . ARG A 1 92 ? -4.864 -5.834 22.603 1.00 96.12 92 ARG A C 1
ATOM 730 O O . ARG A 1 92 ? -5.776 -6.657 22.546 1.00 96.12 92 ARG A O 1
ATOM 737 N N . ILE A 1 93 ? -4.852 -4.843 23.495 1.00 94.94 93 ILE A N 1
ATOM 738 C CA . ILE A 1 93 ? -5.968 -4.594 24.423 1.00 94.94 93 ILE A CA 1
ATOM 739 C C . ILE A 1 93 ? -7.213 -4.157 23.645 1.00 94.94 93 ILE A C 1
ATOM 741 O O . ILE A 1 93 ? -8.302 -4.683 23.890 1.00 94.94 93 ILE A O 1
ATOM 745 N N . PHE A 1 94 ? -7.046 -3.245 22.688 1.00 96.75 94 PHE A N 1
ATOM 746 C CA . PHE A 1 94 ? -8.120 -2.782 21.818 1.00 96.75 94 PHE A CA 1
ATOM 747 C C . PHE A 1 94 ? -8.750 -3.933 21.020 1.00 96.75 94 PHE A C 1
ATOM 749 O O . PHE A 1 94 ? -9.963 -4.109 21.082 1.00 96.75 94 PHE A O 1
ATOM 756 N N . ILE A 1 95 ? -7.956 -4.773 20.346 1.00 96.88 95 ILE A N 1
ATOM 757 C CA . ILE A 1 95 ? -8.488 -5.904 19.568 1.00 96.88 95 ILE A CA 1
ATOM 758 C C . ILE A 1 95 ? -9.192 -6.920 20.466 1.00 96.88 95 ILE A C 1
ATOM 760 O O . ILE A 1 95 ? -10.299 -7.331 20.144 1.00 96.88 95 ILE A O 1
ATOM 764 N N . LYS A 1 96 ? -8.625 -7.278 21.624 1.00 95.25 96 LYS A N 1
ATOM 765 C CA . LYS A 1 96 ? -9.304 -8.186 22.568 1.00 95.25 96 LYS A CA 1
ATOM 766 C C . LYS A 1 96 ? -10.637 -7.625 23.056 1.00 95.25 96 LYS A C 1
ATOM 768 O O . LYS A 1 96 ? -11.601 -8.368 23.218 1.00 95.25 96 LYS A O 1
ATOM 773 N N . THR A 1 97 ? -10.688 -6.315 23.286 1.00 94.62 97 THR A N 1
ATOM 774 C CA . THR A 1 97 ? -11.930 -5.621 23.630 1.00 94.62 97 THR A CA 1
ATOM 775 C C . THR A 1 97 ? -12.927 -5.715 22.483 1.00 94.62 97 THR A C 1
ATOM 777 O O . THR A 1 97 ? -14.055 -6.153 22.692 1.00 94.62 97 THR A O 1
ATOM 780 N N . TYR A 1 98 ? -12.503 -5.373 21.269 1.00 95.94 98 TYR A N 1
ATOM 781 C CA . TYR A 1 98 ? -13.338 -5.455 20.079 1.00 95.94 98 TYR A CA 1
ATOM 782 C C . TYR A 1 98 ? -13.903 -6.867 19.890 1.00 95.94 98 TYR A C 1
ATOM 784 O O . TYR A 1 98 ? -15.109 -7.040 19.766 1.00 95.94 98 TYR A O 1
ATOM 792 N N . GLU A 1 99 ? -13.062 -7.898 19.978 1.00 95.50 99 GLU A N 1
ATOM 793 C CA . GLU A 1 99 ? -13.473 -9.301 19.887 1.00 95.50 99 GLU A CA 1
ATOM 794 C C . GLU A 1 99 ? -14.463 -9.712 20.988 1.00 95.50 99 GLU A C 1
ATOM 796 O O . GLU A 1 99 ? -15.343 -10.537 20.751 1.00 95.50 99 GLU A O 1
ATOM 801 N N . SER A 1 100 ? -14.370 -9.133 22.190 1.00 94.06 100 SER A N 1
ATOM 802 C CA . SER A 1 100 ? -15.331 -9.404 23.271 1.00 94.06 100 SER A CA 1
ATOM 803 C C . SER A 1 100 ? -16.726 -8.816 23.012 1.00 94.06 100 SER A C 1
ATOM 805 O O . SER A 1 100 ? -17.720 -9.312 23.551 1.00 94.06 100 SER A O 1
ATOM 807 N N . ILE A 1 101 ? -16.809 -7.783 22.170 1.00 93.69 101 ILE A N 1
ATOM 808 C CA . ILE A 1 101 ? -18.057 -7.136 21.739 1.00 93.69 101 ILE A CA 1
ATOM 809 C C . ILE A 1 101 ? -18.586 -7.808 20.462 1.00 93.69 101 ILE A C 1
ATOM 811 O O . ILE A 1 101 ? -19.781 -8.050 20.328 1.00 93.69 101 ILE A O 1
ATOM 815 N N . CYS A 1 102 ? -17.684 -8.134 19.536 1.00 93.75 102 CYS A N 1
ATOM 816 C CA . CYS A 1 102 ? -17.979 -8.473 18.144 1.00 93.75 102 CYS A CA 1
ATOM 817 C C . CYS A 1 102 ? -17.758 -9.946 17.774 1.00 93.75 102 CYS A C 1
ATOM 819 O O . CYS A 1 102 ? -17.955 -10.322 16.618 1.00 93.75 102 CYS A O 1
ATOM 821 N N . GLY A 1 103 ? -17.287 -10.771 18.706 1.00 93.75 103 GLY A N 1
ATOM 822 C CA . GLY A 1 103 ? -16.878 -12.150 18.448 1.00 93.75 103 GLY A CA 1
ATOM 823 C C . GLY A 1 103 ? -15.389 -12.296 18.113 1.00 93.75 103 GLY A C 1
ATOM 824 O O . GLY A 1 103 ? -14.720 -11.382 17.632 1.00 93.75 103 GLY A O 1
ATOM 825 N N . LYS A 1 104 ? -14.857 -13.489 18.390 1.00 94.56 104 LYS A N 1
ATOM 826 C CA . LYS A 1 104 ? -13.438 -13.824 18.216 1.00 94.56 104 LYS A CA 1
ATOM 827 C C . LYS A 1 104 ? -13.017 -13.763 16.743 1.00 94.56 104 LYS A C 1
ATOM 829 O O . LYS A 1 104 ? -13.699 -14.320 15.888 1.00 94.56 104 LYS A O 1
ATOM 834 N N . GLY A 1 105 ? -11.862 -13.159 16.460 1.00 91.69 105 GLY A N 1
ATOM 835 C CA . GLY A 1 105 ? -11.321 -12.999 15.109 1.00 91.69 105 GLY A CA 1
ATOM 836 C C . GLY A 1 105 ? -11.906 -11.822 14.321 1.00 91.69 105 GLY A C 1
ATOM 837 O O . GLY A 1 105 ? -11.431 -11.542 13.218 1.00 91.69 105 GLY A O 1
ATOM 838 N N . SER A 1 106 ? -12.901 -11.121 14.871 1.00 92.19 106 SER A N 1
ATOM 839 C CA . SER A 1 106 ? -13.497 -9.941 14.247 1.00 92.19 106 SER A CA 1
ATOM 840 C C . SER A 1 106 ? -12.502 -8.778 14.204 1.00 92.19 106 SER A C 1
ATOM 842 O O . SER A 1 106 ? -11.738 -8.549 15.142 1.00 92.19 106 SER A O 1
ATOM 844 N N . LYS A 1 107 ? -12.526 -8.012 13.108 1.00 92.25 107 LYS A N 1
ATOM 845 C CA . LYS A 1 107 ? -11.701 -6.811 12.924 1.00 92.25 107 LYS A CA 1
ATOM 846 C C . LYS A 1 107 ? -12.594 -5.592 12.692 1.00 92.25 107 LYS A C 1
ATOM 848 O O . LYS A 1 107 ? -13.520 -5.698 11.889 1.00 92.25 107 LYS A O 1
ATOM 853 N N . PRO A 1 108 ? -12.307 -4.444 13.328 1.00 90.69 108 PRO A N 1
ATOM 854 C CA . PRO A 1 108 ? -13.039 -3.215 13.058 1.00 90.69 108 PRO A CA 1
ATOM 855 C C . PRO A 1 108 ? -12.813 -2.744 11.626 1.00 90.69 108 PRO A C 1
ATOM 857 O O . PRO A 1 108 ? -11.747 -2.964 11.050 1.00 90.69 108 PRO A O 1
ATOM 860 N N . ALA A 1 109 ? -13.777 -2.006 11.076 1.00 85.31 109 ALA A N 1
ATOM 861 C CA . ALA A 1 109 ? -13.631 -1.380 9.760 1.00 85.31 109 ALA A CA 1
ATOM 862 C C . ALA A 1 109 ? -12.390 -0.465 9.688 1.00 85.31 109 ALA A C 1
ATOM 864 O O . ALA A 1 109 ? -11.711 -0.411 8.668 1.00 85.31 109 ALA A O 1
ATOM 865 N N . ILE A 1 110 ? -12.038 0.185 10.804 1.00 88.56 110 ILE A N 1
ATOM 866 C CA . ILE A 1 110 ? -10.856 1.050 10.926 1.00 88.56 110 ILE A CA 1
ATOM 867 C C . ILE A 1 110 ? -9.532 0.291 11.122 1.00 88.56 110 ILE A C 1
ATOM 869 O O . ILE A 1 110 ? -8.511 0.937 11.326 1.00 88.56 110 ILE A O 1
ATOM 873 N N . TYR A 1 111 ? -9.507 -1.049 11.094 1.00 90.75 111 TYR A N 1
ATOM 874 C CA . TYR A 1 111 ? -8.332 -1.860 11.464 1.00 90.75 111 TYR A CA 1
ATOM 875 C C . TYR A 1 111 ? -7.043 -1.430 10.749 1.00 90.75 111 TYR A C 1
ATOM 877 O O . TYR A 1 111 ? -6.014 -1.244 11.392 1.00 90.75 111 TYR A O 1
ATOM 885 N N . ASN A 1 112 ? -7.102 -1.228 9.429 1.00 86.44 112 ASN A N 1
ATOM 886 C CA . ASN A 1 112 ? -5.940 -0.809 8.634 1.00 86.44 112 ASN A CA 1
ATOM 887 C C . ASN A 1 112 ? -5.551 0.663 8.863 1.00 86.44 112 ASN A C 1
ATOM 889 O O . ASN A 1 112 ? -4.445 1.058 8.506 1.00 86.44 112 ASN A O 1
ATOM 893 N N . SER A 1 113 ? -6.446 1.461 9.453 1.00 86.81 113 SER A N 1
ATOM 894 C CA . SER A 1 113 ? -6.233 2.872 9.796 1.00 86.81 113 SER A CA 1
ATOM 895 C C . SER A 1 113 ? -5.698 3.100 11.199 1.00 86.81 113 SER A C 1
ATOM 897 O O . SER A 1 113 ? -5.408 4.239 11.553 1.00 86.81 113 SER A O 1
ATOM 899 N N . ILE A 1 114 ? -5.559 2.044 11.996 1.00 93.25 114 ILE A N 1
ATOM 900 C CA . ILE A 1 114 ? -4.893 2.125 13.290 1.00 93.25 114 ILE A CA 1
ATOM 901 C C . ILE A 1 114 ? -3.398 2.326 13.052 1.00 93.25 114 ILE A C 1
ATOM 903 O O . ILE A 1 114 ? -2.778 1.534 12.339 1.00 93.25 114 ILE A O 1
ATOM 907 N N . GLN A 1 115 ? -2.816 3.366 13.652 1.00 92.31 115 GLN A N 1
ATOM 908 C CA . GLN A 1 115 ? -1.445 3.793 13.378 1.00 92.31 115 GLN A CA 1
ATOM 909 C C . GLN A 1 115 ? -0.421 2.664 13.564 1.00 92.31 115 GLN A C 1
ATOM 911 O O . GLN A 1 115 ? 0.418 2.470 12.691 1.00 92.31 115 GLN A O 1
ATOM 916 N N . PHE A 1 116 ? -0.537 1.849 14.615 1.00 94.50 116 PHE A N 1
ATOM 917 C CA . PHE A 1 116 ? 0.309 0.668 14.826 1.00 94.50 116 PHE A CA 1
ATOM 918 C C . PHE A 1 116 ? 0.279 -0.308 13.633 1.00 94.50 116 PHE A C 1
ATOM 920 O O . PHE A 1 116 ? 1.324 -0.752 13.151 1.00 94.50 116 PHE A O 1
ATOM 927 N N . VAL A 1 117 ? -0.916 -0.614 13.115 1.00 92.62 117 VAL A N 1
ATOM 928 C CA . VAL A 1 117 ? -1.105 -1.521 11.970 1.00 92.62 117 VAL A CA 1
ATOM 929 C C . VAL A 1 117 ? -0.555 -0.889 10.695 1.00 92.62 117 VAL A C 1
ATOM 931 O O . VAL A 1 117 ? 0.221 -1.521 9.978 1.00 92.62 117 VAL A O 1
ATOM 934 N N . ALA A 1 118 ? -0.920 0.367 10.437 1.00 89.69 118 ALA A N 1
ATOM 935 C CA . ALA A 1 118 ? -0.475 1.137 9.283 1.00 89.69 118 ALA A CA 1
ATOM 936 C C . ALA A 1 118 ? 1.061 1.234 9.220 1.00 89.69 118 ALA A C 1
ATOM 938 O O . ALA A 1 118 ? 1.660 0.961 8.177 1.00 89.69 118 ALA A O 1
ATOM 939 N N . SER A 1 119 ? 1.710 1.538 10.348 1.00 90.56 119 SER A N 1
ATOM 940 C CA . SER A 1 119 ? 3.169 1.583 10.472 1.00 90.56 119 SER A CA 1
ATOM 941 C C . SER A 1 119 ? 3.814 0.220 10.218 1.00 90.56 119 SER A C 1
ATOM 943 O O . SER A 1 119 ? 4.823 0.149 9.517 1.00 90.56 119 SER A O 1
ATOM 945 N N . GLY A 1 120 ? 3.223 -0.869 10.721 1.00 90.31 120 GLY A N 1
ATOM 946 C CA . GLY A 1 120 ? 3.700 -2.226 10.451 1.00 90.31 120 GLY A CA 1
ATOM 947 C C . GLY A 1 120 ? 3.611 -2.611 8.969 1.00 90.31 120 GLY A C 1
ATOM 948 O O . GLY A 1 120 ? 4.566 -3.156 8.413 1.00 90.31 120 GLY A O 1
ATOM 949 N N . ILE A 1 121 ? 2.492 -2.294 8.306 1.00 88.25 121 ILE A N 1
ATOM 950 C CA . ILE A 1 121 ? 2.302 -2.521 6.862 1.00 88.25 121 ILE A CA 1
ATOM 951 C C . ILE A 1 121 ? 3.350 -1.742 6.061 1.00 88.25 121 ILE A C 1
ATOM 953 O O . ILE A 1 121 ? 4.027 -2.319 5.207 1.00 88.25 121 ILE A O 1
ATOM 957 N N . LEU A 1 122 ? 3.525 -0.455 6.370 1.00 89.00 122 LEU A N 1
ATOM 958 C CA . LEU A 1 122 ? 4.491 0.407 5.696 1.00 89.00 122 LEU A CA 1
ATOM 959 C C . LEU A 1 122 ? 5.925 -0.103 5.867 1.00 89.00 122 LEU A C 1
ATOM 961 O O . LEU A 1 122 ? 6.633 -0.276 4.876 1.00 89.00 122 LEU A O 1
ATOM 965 N N . ALA A 1 123 ? 6.344 -0.404 7.098 1.00 88.94 123 ALA A N 1
ATOM 966 C CA . ALA A 1 123 ? 7.686 -0.907 7.381 1.00 88.94 123 ALA A CA 1
ATOM 967 C C . ALA A 1 123 ? 7.972 -2.224 6.642 1.00 88.94 123 ALA A C 1
ATOM 969 O O . ALA A 1 123 ? 9.043 -2.397 6.055 1.00 88.94 123 ALA A O 1
ATOM 970 N N . ASN A 1 124 ? 6.997 -3.138 6.608 1.00 87.69 124 ASN A N 1
ATOM 971 C CA . ASN A 1 124 ? 7.114 -4.392 5.867 1.00 87.69 124 ASN A CA 1
ATOM 972 C C . ASN A 1 124 ? 7.222 -4.165 4.353 1.00 87.69 124 ASN A C 1
ATOM 974 O O . ASN A 1 124 ? 8.009 -4.849 3.697 1.00 87.69 124 ASN A O 1
ATOM 978 N N . CYS A 1 125 ? 6.470 -3.209 3.804 1.00 86.56 125 CYS A N 1
ATOM 979 C CA . CYS A 1 125 ? 6.555 -2.825 2.397 1.00 86.56 125 CYS A CA 1
ATOM 980 C C . CYS A 1 125 ? 7.950 -2.270 2.060 1.00 86.56 125 CYS A C 1
ATOM 982 O O . CYS A 1 125 ? 8.625 -2.793 1.174 1.00 86.56 125 CYS A O 1
ATOM 984 N N . ILE A 1 126 ? 8.440 -1.294 2.831 1.00 86.94 126 ILE A N 1
ATOM 985 C CA . ILE A 1 126 ? 9.756 -0.664 2.628 1.00 86.94 126 ILE A CA 1
ATOM 986 C C . ILE A 1 126 ? 10.885 -1.703 2.690 1.00 86.94 126 ILE A C 1
ATOM 988 O O . ILE A 1 126 ? 11.709 -1.785 1.774 1.00 86.94 126 ILE A O 1
ATOM 992 N N . LYS A 1 127 ? 10.879 -2.568 3.712 1.00 85.75 127 LYS A N 1
ATOM 993 C CA . LYS A 1 127 ? 11.899 -3.611 3.919 1.00 85.75 127 LYS A CA 1
ATOM 994 C C . LYS A 1 127 ? 12.039 -4.566 2.727 1.00 85.75 127 LYS A C 1
ATOM 996 O O . LYS A 1 127 ? 13.132 -5.072 2.463 1.00 85.75 127 LYS A O 1
ATOM 1001 N N . LYS A 1 128 ? 10.951 -4.832 1.992 1.00 77.88 128 LYS A N 1
ATOM 1002 C CA . LYS A 1 128 ? 10.985 -5.665 0.775 1.00 77.88 128 LYS A CA 1
ATOM 1003 C C . LYS A 1 128 ? 11.744 -4.976 -0.367 1.00 77.88 128 LYS A C 1
ATOM 1005 O O . LYS A 1 128 ? 12.432 -5.648 -1.140 1.00 77.88 128 LYS A O 1
ATOM 1010 N N . PHE A 1 129 ? 11.676 -3.649 -0.467 1.00 72.44 129 PHE A N 1
ATOM 1011 C CA . PHE A 1 129 ? 12.270 -2.898 -1.578 1.00 72.44 129 PHE A CA 1
ATOM 1012 C C . PHE A 1 129 ? 13.703 -2.435 -1.341 1.00 72.44 129 PHE A C 1
ATOM 1014 O O . PHE A 1 129 ? 14.457 -2.340 -2.312 1.00 72.44 129 PHE A O 1
ATOM 1021 N N . GLU A 1 130 ? 14.128 -2.261 -0.087 1.00 69.38 130 GLU A N 1
ATOM 1022 C CA . GLU A 1 130 ? 15.525 -1.939 0.258 1.00 69.38 130 GLU A CA 1
ATOM 1023 C C . GLU A 1 130 ? 16.536 -2.914 -0.369 1.00 69.38 130 GLU A C 1
ATOM 1025 O O . GLU A 1 130 ? 17.619 -2.510 -0.798 1.00 69.38 130 GLU A O 1
ATOM 1030 N N . LYS A 1 131 ? 16.160 -4.195 -0.483 1.00 67.94 131 LYS A N 1
ATOM 1031 C CA . LYS A 1 131 ? 16.986 -5.246 -1.101 1.00 67.94 131 LYS A CA 1
ATOM 1032 C C . LYS A 1 131 ? 16.798 -5.384 -2.615 1.00 67.94 131 LYS A C 1
ATOM 1034 O O . LYS A 1 131 ? 17.630 -6.005 -3.268 1.00 67.94 131 LYS A O 1
ATOM 1039 N N . THR A 1 132 ? 15.716 -4.836 -3.167 1.00 71.56 132 THR A N 1
ATOM 1040 C CA . THR A 1 132 ? 15.312 -5.056 -4.566 1.00 71.56 132 THR A CA 1
ATOM 1041 C C . THR A 1 132 ? 15.969 -4.056 -5.515 1.00 71.56 132 THR A C 1
ATOM 1043 O O . THR A 1 132 ? 16.439 -4.434 -6.591 1.00 71.56 132 THR A O 1
ATOM 1046 N N . PHE A 1 133 ? 16.048 -2.785 -5.116 1.00 80.44 133 PHE A N 1
ATOM 1047 C CA . PHE A 1 133 ? 16.597 -1.715 -5.949 1.00 80.44 133 PHE A CA 1
ATOM 1048 C C . PHE A 1 133 ? 17.955 -1.245 -5.422 1.00 80.44 133 PHE A C 1
ATOM 1050 O O . PHE A 1 133 ? 18.144 -1.093 -4.217 1.00 80.44 133 PHE A O 1
ATOM 1057 N N . GLN A 1 134 ? 18.917 -1.027 -6.322 1.00 71.44 134 GLN A N 1
ATOM 1058 C CA . GLN A 1 134 ? 20.289 -0.644 -5.957 1.00 71.44 134 GLN A CA 1
ATOM 1059 C C . GLN A 1 134 ? 20.483 0.875 -5.863 1.00 71.44 134 GLN A C 1
ATOM 1061 O O . GLN A 1 134 ? 21.292 1.331 -5.060 1.00 71.44 134 GLN A O 1
ATOM 1066 N N . THR A 1 135 ? 19.745 1.663 -6.651 1.00 80.69 135 THR A N 1
ATOM 1067 C CA . THR A 1 135 ? 19.882 3.127 -6.669 1.00 80.69 135 THR A CA 1
ATOM 1068 C C . THR A 1 135 ? 18.976 3.790 -5.632 1.00 80.69 135 THR A C 1
ATOM 1070 O O . THR A 1 135 ? 17.867 3.323 -5.363 1.00 80.69 135 THR A O 1
ATOM 1073 N N . ILE A 1 136 ? 19.438 4.910 -5.062 1.00 82.44 136 ILE A N 1
ATOM 1074 C CA . ILE A 1 136 ? 18.684 5.694 -4.067 1.00 82.44 136 ILE A CA 1
ATOM 1075 C C . ILE A 1 136 ? 17.350 6.177 -4.651 1.00 82.44 136 ILE A C 1
ATOM 1077 O O . ILE A 1 136 ? 16.321 6.059 -3.994 1.00 82.44 136 ILE A O 1
ATOM 1081 N N . GLN A 1 137 ? 17.347 6.645 -5.902 1.00 85.75 137 GLN A N 1
ATOM 1082 C CA . GLN A 1 137 ? 16.138 7.129 -6.576 1.00 85.75 137 GLN A CA 1
ATOM 1083 C C . GLN A 1 137 ? 15.092 6.018 -6.766 1.00 85.75 137 GLN A C 1
ATOM 1085 O O . GLN A 1 137 ? 13.924 6.216 -6.443 1.00 85.75 137 GLN A O 1
ATOM 1090 N N . ALA A 1 138 ? 15.499 4.820 -7.208 1.00 85.50 138 ALA A N 1
ATOM 1091 C CA . ALA A 1 138 ? 14.573 3.696 -7.365 1.00 85.50 138 ALA A CA 1
ATOM 1092 C C . ALA A 1 138 ? 13.985 3.243 -6.022 1.00 85.50 138 ALA A C 1
ATOM 1094 O O . ALA A 1 138 ? 12.794 2.947 -5.933 1.00 85.50 138 ALA A O 1
ATOM 1095 N N . ARG A 1 139 ? 14.810 3.222 -4.963 1.00 85.81 139 ARG A N 1
ATOM 1096 C CA . ARG A 1 139 ? 14.347 2.942 -3.597 1.00 85.81 139 ARG A CA 1
ATOM 1097 C C . ARG A 1 139 ? 13.347 3.990 -3.127 1.00 85.81 139 ARG A C 1
ATOM 1099 O O . ARG A 1 139 ? 12.292 3.618 -2.633 1.00 85.81 139 ARG A O 1
ATOM 1106 N N . SER A 1 140 ? 13.656 5.273 -3.314 1.00 87.69 140 SER A N 1
ATOM 1107 C CA . SER A 1 140 ? 12.766 6.372 -2.934 1.00 87.69 140 SER A CA 1
ATOM 1108 C C . SER A 1 140 ? 11.414 6.268 -3.640 1.00 87.69 140 SER A C 1
ATOM 1110 O O . SER A 1 140 ? 10.384 6.374 -2.982 1.00 87.69 140 SER A O 1
ATOM 1112 N N . HIS A 1 141 ? 11.394 5.953 -4.938 1.00 90.19 141 HIS A N 1
ATOM 1113 C CA . HIS A 1 141 ? 10.136 5.762 -5.662 1.00 90.19 141 HIS A CA 1
ATOM 1114 C C . HIS A 1 141 ? 9.346 4.537 -5.185 1.00 90.19 141 HIS A C 1
ATOM 1116 O O . HIS A 1 141 ? 8.132 4.610 -5.014 1.00 90.19 141 HIS A O 1
ATOM 1122 N N . ALA A 1 142 ? 10.017 3.417 -4.903 1.00 89.06 142 ALA A N 1
ATOM 1123 C CA . ALA A 1 142 ? 9.358 2.239 -4.336 1.00 89.06 142 ALA A CA 1
ATOM 1124 C C . ALA A 1 142 ? 8.750 2.524 -2.948 1.00 89.06 142 ALA A C 1
ATOM 1126 O O . ALA A 1 142 ? 7.640 2.085 -2.651 1.00 89.06 142 ALA A O 1
ATOM 1127 N N . VAL A 1 143 ? 9.446 3.308 -2.117 1.00 89.31 143 VAL A N 1
ATOM 1128 C CA . VAL A 1 143 ? 8.933 3.794 -0.826 1.00 89.31 143 VAL A CA 1
ATOM 1129 C C . VAL A 1 143 ? 7.708 4.688 -1.030 1.00 89.31 143 VAL A C 1
ATOM 1131 O O . VAL A 1 143 ? 6.714 4.510 -0.326 1.00 89.31 143 VAL A O 1
ATOM 1134 N N . ASN A 1 144 ? 7.720 5.579 -2.026 1.00 89.62 144 ASN A N 1
ATOM 1135 C CA . ASN A 1 144 ? 6.549 6.392 -2.364 1.00 89.62 144 ASN A CA 1
ATOM 1136 C C . ASN A 1 144 ? 5.348 5.510 -2.725 1.00 89.62 144 ASN A C 1
ATOM 1138 O O . ASN A 1 144 ? 4.274 5.707 -2.168 1.00 89.62 144 ASN A O 1
ATOM 1142 N N . ILE A 1 145 ? 5.536 4.456 -3.530 1.00 90.12 145 ILE A N 1
ATOM 1143 C CA . ILE A 1 145 ? 4.462 3.495 -3.841 1.00 90.12 145 ILE A CA 1
ATOM 1144 C C . ILE A 1 145 ? 3.919 2.827 -2.567 1.00 90.12 145 ILE A C 1
ATOM 1146 O O . ILE A 1 145 ? 2.707 2.641 -2.450 1.00 90.12 145 ILE A O 1
ATOM 1150 N N . CYS A 1 146 ? 4.769 2.496 -1.588 1.00 90.44 146 CYS A N 1
ATOM 1151 C CA . CYS A 1 146 ? 4.316 1.972 -0.294 1.00 90.44 146 CYS A CA 1
ATOM 1152 C C . CYS A 1 146 ? 3.444 2.980 0.470 1.00 90.44 146 CYS A C 1
ATOM 1154 O O . CYS A 1 146 ? 2.378 2.611 0.967 1.00 90.44 146 CYS A O 1
ATOM 1156 N N . HIS A 1 147 ? 3.866 4.245 0.543 1.00 89.00 147 HIS A N 1
ATOM 1157 C CA . HIS A 1 147 ? 3.077 5.309 1.170 1.00 89.00 147 HIS A CA 1
ATOM 1158 C C . HIS A 1 147 ? 1.749 5.531 0.450 1.00 89.00 147 HIS A C 1
ATOM 1160 O O . HIS A 1 147 ? 0.702 5.597 1.089 1.00 89.00 147 HIS A O 1
ATOM 1166 N N . ASP A 1 148 ? 1.778 5.580 -0.877 1.00 88.06 148 ASP A N 1
ATOM 1167 C CA . ASP A 1 148 ? 0.589 5.752 -1.700 1.00 88.06 148 ASP A CA 1
ATOM 1168 C C . ASP A 1 148 ? -0.386 4.588 -1.529 1.00 88.06 148 ASP A C 1
ATOM 1170 O O . ASP A 1 148 ? -1.588 4.800 -1.425 1.00 88.06 148 ASP A O 1
ATOM 1174 N N . THR A 1 149 ? 0.126 3.359 -1.441 1.00 89.00 149 THR A N 1
ATOM 1175 C CA . THR A 1 149 ? -0.673 2.148 -1.203 1.00 89.00 149 THR A CA 1
ATOM 1176 C C . THR A 1 149 ? -1.314 2.161 0.182 1.00 89.00 149 THR A C 1
ATOM 1178 O O . THR A 1 149 ? -2.489 1.810 0.329 1.00 89.00 149 THR A O 1
ATOM 1181 N N . LEU A 1 150 ? -0.574 2.593 1.207 1.00 88.06 150 LEU A N 1
ATOM 1182 C CA . LEU A 1 150 ? -1.132 2.765 2.544 1.00 88.06 150 LEU A CA 1
ATOM 1183 C C . LEU A 1 150 ? -2.237 3.828 2.524 1.00 88.06 150 LEU A C 1
ATOM 1185 O O . LEU A 1 150 ? -3.366 3.530 2.901 1.00 88.06 150 LEU A O 1
ATOM 1189 N N . ASN A 1 151 ? -1.947 5.024 2.008 1.00 85.00 151 ASN A N 1
ATOM 1190 C CA . ASN A 1 151 ? -2.911 6.123 1.897 1.00 85.00 151 ASN A CA 1
ATOM 1191 C C . ASN A 1 151 ? -4.153 5.726 1.091 1.00 85.00 151 ASN A C 1
ATOM 1193 O O . ASN A 1 151 ? -5.273 6.091 1.452 1.00 85.00 151 ASN A O 1
ATOM 1197 N N . ALA A 1 152 ? -3.971 4.943 0.029 1.00 84.31 152 ALA A N 1
ATOM 1198 C CA . ALA A 1 152 ? -5.060 4.375 -0.743 1.00 84.31 152 ALA A CA 1
ATOM 1199 C C . ALA A 1 152 ? -5.931 3.458 0.117 1.00 84.31 152 ALA A C 1
ATOM 1201 O O . ALA A 1 152 ? -7.140 3.635 0.134 1.00 84.31 152 ALA A O 1
ATOM 1202 N N . THR A 1 153 ? -5.335 2.544 0.885 1.00 81.06 153 THR A N 1
ATOM 1203 C CA . THR A 1 153 ? -6.065 1.605 1.759 1.00 81.06 153 THR A CA 1
ATOM 1204 C C . THR A 1 153 ? -6.892 2.324 2.831 1.00 81.06 153 THR A C 1
ATOM 1206 O O . THR A 1 153 ? -7.932 1.820 3.248 1.00 81.06 153 THR A O 1
ATOM 1209 N N . LEU A 1 154 ? -6.436 3.495 3.287 1.00 76.12 154 LEU A N 1
ATOM 1210 C CA . LEU A 1 154 ? -7.127 4.293 4.304 1.00 76.12 154 LEU A CA 1
ATOM 1211 C C . LEU A 1 154 ? -8.381 4.996 3.776 1.00 76.12 154 LEU A C 1
ATOM 1213 O O . LEU A 1 154 ? -9.332 5.175 4.532 1.00 76.12 154 LEU A O 1
ATOM 1217 N N . ASN A 1 155 ? -8.373 5.402 2.504 1.00 76.00 155 ASN A N 1
ATOM 1218 C CA . ASN A 1 155 ? -9.403 6.272 1.925 1.00 76.00 155 ASN A CA 1
ATOM 1219 C C . ASN A 1 155 ? -10.254 5.582 0.851 1.00 76.00 155 ASN A C 1
ATOM 1221 O O . ASN A 1 155 ? -11.332 6.057 0.509 1.00 76.00 155 ASN A O 1
ATOM 1225 N N . ASN A 1 156 ? -9.772 4.467 0.305 1.00 75.00 156 ASN A N 1
ATOM 1226 C CA . ASN A 1 156 ? -10.392 3.756 -0.799 1.00 75.00 156 ASN A CA 1
ATOM 1227 C C . ASN A 1 156 ? -10.492 2.265 -0.457 1.00 75.00 156 ASN A C 1
ATOM 1229 O O . ASN A 1 156 ? -9.466 1.631 -0.189 1.00 75.00 156 ASN A O 1
ATOM 1233 N N . PRO A 1 157 ? -11.695 1.665 -0.503 1.00 71.69 157 PRO A N 1
ATOM 1234 C CA . PRO A 1 157 ? -11.813 0.225 -0.361 1.00 71.69 157 PRO A CA 1
ATOM 1235 C C . PRO A 1 157 ? -11.054 -0.458 -1.500 1.00 71.69 157 PRO A C 1
ATOM 1237 O O . PRO A 1 157 ? -11.139 -0.056 -2.662 1.00 71.69 157 PRO A O 1
ATOM 1240 N N . ILE A 1 158 ? -10.310 -1.509 -1.164 1.00 78.94 158 ILE A N 1
ATOM 1241 C CA . ILE A 1 158 ? -9.672 -2.354 -2.170 1.00 78.94 158 ILE A CA 1
ATOM 1242 C C . ILE A 1 158 ? -10.795 -3.064 -2.946 1.00 78.94 158 ILE A C 1
ATOM 1244 O O . ILE A 1 158 ? -11.625 -3.733 -2.321 1.00 78.94 158 ILE A O 1
ATOM 1248 N N . PRO A 1 159 ? -10.850 -2.951 -4.284 1.00 81.25 159 PRO A N 1
ATOM 1249 C CA . PRO A 1 159 ? -11.886 -3.603 -5.069 1.00 81.25 159 PRO A CA 1
ATOM 1250 C C . PRO A 1 159 ? -11.766 -5.126 -4.958 1.00 81.25 159 PRO A C 1
ATOM 1252 O O . PRO A 1 159 ? -10.669 -5.673 -4.851 1.00 81.25 159 PRO A O 1
ATOM 1255 N N . LEU A 1 160 ? -12.896 -5.834 -5.065 1.00 81.50 160 LEU A N 1
ATOM 1256 C CA . LEU A 1 160 ? -12.923 -7.307 -5.087 1.00 81.50 160 LEU A CA 1
ATOM 1257 C C . LEU A 1 160 ? -12.042 -7.891 -6.202 1.00 81.50 160 LEU A C 1
ATOM 1259 O O . LEU A 1 160 ? -11.489 -8.983 -6.069 1.00 81.50 160 LEU A O 1
ATOM 1263 N N . LYS A 1 161 ? -11.920 -7.155 -7.311 1.00 86.25 161 LYS A N 1
ATOM 1264 C CA . LYS A 1 161 ? -11.079 -7.490 -8.458 1.00 86.25 161 LYS A CA 1
ATOM 1265 C C . LYS A 1 161 ? -10.159 -6.305 -8.775 1.00 86.25 161 LYS A C 1
ATOM 1267 O O . LYS A 1 161 ? -10.526 -5.473 -9.600 1.00 86.25 161 LYS A O 1
ATOM 1272 N N . PRO A 1 162 ? -8.992 -6.210 -8.115 1.00 88.38 162 PRO A N 1
ATOM 1273 C CA . PRO A 1 162 ? -7.931 -5.285 -8.505 1.00 88.38 162 PRO A CA 1
ATOM 1274 C C . PRO A 1 162 ? -7.487 -5.557 -9.942 1.00 88.38 162 PRO A C 1
ATOM 1276 O O . PRO A 1 162 ? -7.686 -6.666 -10.452 1.00 88.38 162 PRO A O 1
ATOM 1279 N N . LEU A 1 163 ? -6.866 -4.568 -10.584 1.00 90.19 163 LEU A N 1
ATOM 1280 C CA . LEU A 1 163 ? -6.358 -4.731 -11.937 1.00 90.19 163 LEU A CA 1
ATOM 1281 C C . LEU A 1 163 ? -5.294 -5.826 -11.944 1.00 90.19 163 LEU A C 1
ATOM 1283 O O . LEU A 1 163 ? -4.258 -5.707 -11.286 1.00 90.19 163 LEU A O 1
ATOM 1287 N N . ASP A 1 164 ? -5.554 -6.878 -12.713 1.00 85.25 164 ASP A N 1
ATOM 1288 C CA . ASP A 1 164 ? -4.516 -7.821 -13.089 1.00 85.25 164 ASP A CA 1
ATOM 1289 C C . ASP A 1 164 ? -3.699 -7.185 -14.223 1.00 85.25 164 ASP A C 1
ATOM 1291 O O . ASP A 1 164 ? -4.255 -6.893 -15.288 1.00 85.25 164 ASP A O 1
ATOM 1295 N N . PRO A 1 165 ? -2.398 -6.942 -14.015 1.00 75.50 165 PRO A N 1
ATOM 1296 C CA . PRO A 1 165 ? -1.545 -6.242 -14.966 1.00 75.50 165 PRO A CA 1
ATOM 1297 C C . PRO A 1 165 ? -1.329 -6.990 -16.290 1.00 75.50 165 PRO A C 1
ATOM 1299 O O . PRO A 1 165 ? -0.703 -6.426 -17.187 1.00 75.50 165 PRO A O 1
ATOM 1302 N N . ARG A 1 166 ? -1.785 -8.251 -16.423 1.00 77.94 166 ARG A N 1
ATOM 1303 C CA . ARG A 1 166 ? -1.585 -9.097 -17.617 1.00 77.94 166 ARG A CA 1
ATOM 1304 C C . ARG A 1 166 ? -0.139 -9.039 -18.119 1.00 77.94 166 ARG A C 1
ATOM 1306 O O . ARG A 1 166 ? 0.112 -8.860 -19.313 1.00 77.94 166 ARG A O 1
ATOM 1313 N N . CYS A 1 167 ? 0.826 -9.142 -17.201 1.00 87.19 167 CYS A N 1
ATOM 1314 C CA . CYS A 1 167 ? 2.245 -9.126 -17.549 1.00 87.19 167 CYS A CA 1
ATOM 1315 C C . CYS A 1 167 ? 2.496 -10.179 -18.652 1.00 87.19 167 CYS A C 1
ATOM 1317 O O . CYS A 1 167 ? 2.103 -11.334 -18.482 1.00 87.19 167 CYS A O 1
ATOM 1319 N N . PRO A 1 168 ? 3.105 -9.807 -19.793 1.00 82.75 168 PRO A N 1
ATOM 1320 C CA . PRO A 1 168 ? 4.013 -8.671 -19.958 1.00 82.75 168 PRO A CA 1
ATOM 1321 C C . PRO A 1 168 ? 3.393 -7.338 -20.419 1.00 82.75 168 PRO A C 1
ATOM 1323 O O . PRO A 1 168 ? 4.148 -6.390 -20.595 1.00 82.75 168 PRO A O 1
ATOM 1326 N N . GLY A 1 169 ? 2.076 -7.235 -20.618 1.00 87.25 169 GLY A N 1
ATOM 1327 C CA . GLY A 1 169 ? 1.420 -6.047 -21.196 1.00 87.25 169 GLY A CA 1
ATOM 1328 C C . GLY A 1 169 ? 1.360 -4.804 -20.298 1.00 87.25 169 GLY A C 1
ATOM 1329 O O . GLY A 1 169 ? 0.855 -3.770 -20.724 1.00 87.25 169 GLY A O 1
ATOM 1330 N N . PHE A 1 170 ? 1.863 -4.874 -19.065 1.00 92.56 170 PHE A N 1
ATOM 1331 C CA . PHE A 1 170 ? 1.927 -3.721 -18.170 1.00 92.56 170 PHE A CA 1
ATOM 1332 C C . PHE A 1 170 ? 2.731 -2.580 -18.804 1.00 92.56 170 PHE A C 1
ATOM 1334 O O . PHE A 1 170 ? 3.877 -2.782 -19.200 1.00 92.56 170 PHE A O 1
ATOM 1341 N N . GLY A 1 171 ? 2.144 -1.387 -18.865 1.00 91.31 171 GLY A N 1
ATOM 1342 C CA . GLY A 1 171 ? 2.683 -0.224 -19.570 1.00 91.31 171 GLY A CA 1
ATOM 1343 C C . GLY A 1 171 ? 2.093 -0.025 -20.965 1.00 91.31 171 GLY A C 1
ATOM 1344 O O . GLY A 1 171 ? 2.268 1.034 -21.546 1.00 91.31 171 GLY A O 1
ATOM 1345 N N . THR A 1 172 ? 1.378 -1.002 -21.516 1.00 92.25 172 THR A N 1
ATOM 1346 C CA . THR A 1 172 ? 0.712 -0.899 -22.828 1.00 92.25 172 THR A CA 1
ATOM 1347 C C . THR A 1 172 ? -0.725 -1.416 -22.776 1.00 92.25 172 THR A C 1
ATOM 1349 O O . THR A 1 172 ? -1.323 -1.761 -23.797 1.00 92.25 172 THR A O 1
ATOM 1352 N N . LEU A 1 173 ? -1.303 -1.486 -21.571 1.00 89.00 173 LEU A N 1
ATOM 1353 C CA . LEU A 1 173 ? -2.655 -1.989 -21.381 1.00 89.00 173 LEU A CA 1
ATOM 1354 C C . LEU A 1 173 ? -3.679 -1.035 -21.997 1.00 89.00 173 LEU A C 1
ATOM 1356 O O . LEU A 1 173 ? -3.828 0.108 -21.568 1.00 89.00 173 LEU A O 1
ATOM 1360 N N . SER A 1 174 ? -4.448 -1.551 -22.953 1.00 89.25 174 SER A N 1
ATOM 1361 C CA . SER A 1 174 ? -5.655 -0.897 -23.452 1.00 89.25 174 SER A CA 1
ATOM 1362 C C . SER A 1 174 ? -6.831 -1.277 -22.550 1.00 89.25 174 SER A C 1
ATOM 1364 O O . SER A 1 174 ? -7.432 -2.341 -22.708 1.00 89.25 174 SER A O 1
ATOM 1366 N N . LEU A 1 175 ? -7.099 -0.439 -21.546 1.00 87.56 175 LEU A N 1
ATOM 1367 C CA . LEU A 1 175 ? -8.180 -0.645 -20.581 1.00 87.56 175 LEU A CA 1
ATOM 1368 C C . LEU A 1 175 ? -9.456 0.054 -21.048 1.00 87.56 175 LEU A C 1
ATOM 1370 O O . LEU A 1 175 ? -9.428 1.225 -21.432 1.00 87.56 175 LEU A O 1
ATOM 1374 N N . LYS A 1 176 ? -10.592 -0.645 -20.977 1.00 89.50 176 LYS A N 1
ATOM 1375 C CA . LYS A 1 176 ? -11.899 -0.020 -21.208 1.00 89.50 176 LYS A CA 1
ATOM 1376 C C . LYS A 1 176 ? -12.256 0.913 -20.050 1.00 89.50 176 LYS A C 1
ATOM 1378 O O . LYS A 1 176 ? -11.788 0.738 -18.924 1.00 89.50 176 LYS A O 1
ATOM 1383 N N . LYS A 1 177 ? -13.136 1.886 -20.305 1.00 87.25 177 LYS A N 1
ATOM 1384 C CA . LYS A 1 177 ? -13.583 2.855 -19.290 1.00 87.25 177 LYS A CA 1
ATOM 1385 C C . LYS A 1 177 ? -14.191 2.163 -18.067 1.00 87.25 177 LYS A C 1
ATOM 1387 O O . LYS A 1 177 ? -13.944 2.576 -16.939 1.00 87.25 177 LYS A O 1
ATOM 1392 N N . GLU A 1 178 ? -14.951 1.093 -18.284 1.00 87.25 178 GLU A N 1
ATOM 1393 C CA . GLU A 1 178 ? -15.564 0.309 -17.213 1.00 87.25 178 GLU A CA 1
ATOM 1394 C C . GLU A 1 178 ? -14.509 -0.413 -16.363 1.00 87.25 178 GLU A C 1
ATOM 1396 O O . GLU A 1 178 ? -14.632 -0.449 -15.142 1.00 87.25 178 GLU A O 1
ATOM 1401 N N . GLU A 1 179 ? -13.453 -0.954 -16.983 1.00 86.12 179 GLU A N 1
ATOM 1402 C CA . GLU A 1 179 ? -12.336 -1.580 -16.262 1.00 86.12 179 GLU A CA 1
ATOM 1403 C C . GLU A 1 179 ? -11.602 -0.544 -15.404 1.00 86.12 179 GLU A C 1
ATOM 1405 O O . GLU A 1 179 ? -11.387 -0.790 -14.219 1.00 86.12 179 GLU A O 1
ATOM 1410 N N . LEU A 1 180 ? -11.296 0.632 -15.967 1.00 87.69 180 LEU A N 1
ATOM 1411 C CA . LEU A 1 180 ? -10.656 1.738 -15.248 1.00 87.69 180 LEU A CA 1
ATOM 1412 C C . LEU A 1 180 ? -11.483 2.186 -14.041 1.00 87.69 180 LEU A C 1
ATOM 1414 O O . LEU A 1 180 ? -10.954 2.252 -12.937 1.00 87.69 180 LEU A O 1
ATOM 1418 N N . ASN A 1 181 ? -12.780 2.438 -14.218 1.00 86.81 181 ASN A N 1
ATOM 1419 C CA . ASN A 1 181 ? -13.648 2.917 -13.137 1.00 86.81 181 ASN A CA 1
ATOM 1420 C C . ASN A 1 181 ? -13.721 1.950 -11.943 1.00 86.81 181 ASN A C 1
ATOM 1422 O O . ASN A 1 181 ? -13.907 2.394 -10.816 1.00 86.81 181 ASN A O 1
ATOM 1426 N N . ASN A 1 182 ? -13.559 0.645 -12.173 1.00 87.31 182 ASN A N 1
ATOM 1427 C CA . ASN A 1 182 ? -13.628 -0.366 -11.114 1.00 87.31 182 ASN A CA 1
ATOM 1428 C C . ASN A 1 182 ? -12.350 -0.469 -10.273 1.00 87.31 182 ASN A C 1
ATOM 1430 O O . ASN A 1 182 ? -12.387 -1.015 -9.170 1.00 87.31 182 ASN A O 1
ATOM 1434 N N . VAL A 1 183 ? -11.217 -0.007 -10.805 1.00 90.19 183 VAL A N 1
ATOM 1435 C CA . VAL A 1 183 ? -9.907 -0.138 -10.149 1.00 90.19 183 VAL A CA 1
ATOM 1436 C C . VAL A 1 183 ? -9.263 1.203 -9.822 1.00 90.19 183 VAL A C 1
ATOM 1438 O O . VAL A 1 183 ? -8.283 1.231 -9.083 1.00 90.19 183 VAL A O 1
ATOM 1441 N N . ARG A 1 184 ? -9.780 2.308 -10.360 1.00 89.62 184 ARG A N 1
ATOM 1442 C CA . ARG A 1 184 ? -9.254 3.650 -10.124 1.00 89.62 184 ARG A CA 1
ATOM 1443 C C . ARG A 1 184 ? -9.524 4.083 -8.685 1.00 89.62 184 ARG A C 1
ATOM 1445 O O . ARG A 1 184 ? -10.594 3.843 -8.134 1.00 89.62 184 ARG A O 1
ATOM 1452 N N . LEU A 1 185 ? -8.524 4.706 -8.076 1.00 87.12 185 LEU A N 1
ATOM 1453 C CA . LEU A 1 185 ? -8.620 5.279 -6.741 1.00 87.12 185 LEU A CA 1
ATOM 1454 C C . LEU A 1 185 ? -9.333 6.629 -6.842 1.00 87.12 185 LEU A C 1
ATOM 1456 O O . LEU A 1 185 ? -9.051 7.412 -7.752 1.00 87.12 185 LEU A O 1
ATOM 1460 N N . ASN A 1 186 ? -10.224 6.911 -5.893 1.00 74.56 186 ASN A N 1
ATOM 1461 C CA . ASN A 1 186 ? -10.785 8.246 -5.736 1.00 74.56 186 ASN A CA 1
ATOM 1462 C C . ASN A 1 186 ? -9.712 9.196 -5.179 1.00 74.56 186 ASN A C 1
ATOM 1464 O O . ASN A 1 186 ? -8.669 8.750 -4.688 1.00 74.56 186 ASN A O 1
ATOM 1468 N N . GLU A 1 187 ? -9.969 10.503 -5.283 1.00 69.75 187 GLU A N 1
ATOM 1469 C CA . GLU A 1 187 ? -9.117 11.575 -4.752 1.00 69.75 187 GLU A CA 1
ATOM 1470 C C . GLU A 1 187 ? -8.558 11.286 -3.337 1.00 69.75 187 GLU A C 1
ATOM 1472 O O . GLU A 1 187 ? -9.191 10.560 -2.565 1.00 69.75 187 GLU A O 1
ATOM 1477 N N . PRO A 1 188 ? -7.400 11.863 -2.952 1.00 54.75 188 PRO A N 1
ATOM 1478 C CA . PRO A 1 188 ? -6.658 12.925 -3.632 1.00 54.75 188 PRO A CA 1
ATOM 1479 C C . PRO A 1 188 ? -5.308 12.430 -4.169 1.00 54.75 188 PRO A C 1
ATOM 1481 O O . PRO A 1 188 ? -4.298 12.435 -3.466 1.00 54.75 188 PRO A O 1
ATOM 1484 N N . PHE A 1 189 ? -5.261 12.042 -5.444 1.00 69.56 189 PHE A N 1
ATOM 1485 C CA . PHE A 1 189 ? -3.995 11.852 -6.150 1.00 69.56 189 PHE A CA 1
ATOM 1486 C C . PHE A 1 189 ? -3.935 12.824 -7.333 1.00 69.56 189 PHE A C 1
ATOM 1488 O O . PHE A 1 189 ? -4.836 12.788 -8.169 1.00 69.56 189 PHE A O 1
ATOM 1495 N N . PRO A 1 190 ? -2.897 13.678 -7.438 1.00 77.50 190 PRO A N 1
ATOM 1496 C CA . PRO A 1 190 ? -2.787 14.647 -8.534 1.00 77.50 190 PRO A CA 1
ATOM 1497 C C . PRO A 1 190 ? -2.653 13.963 -9.902 1.00 77.50 190 PRO A C 1
ATOM 1499 O O . PRO A 1 190 ? -3.077 14.505 -10.917 1.00 77.50 190 PRO A O 1
ATOM 1502 N N . ILE A 1 191 ? -2.088 12.753 -9.916 1.00 82.06 191 ILE A N 1
ATOM 1503 C CA . ILE A 1 191 ? -2.062 11.856 -11.070 1.00 82.06 191 ILE A CA 1
ATOM 1504 C C . ILE A 1 191 ? -2.981 10.675 -10.740 1.00 82.06 191 ILE A C 1
ATOM 1506 O O . ILE A 1 191 ? -2.776 10.061 -9.686 1.00 82.06 191 ILE A O 1
ATOM 1510 N N . PRO A 1 192 ? -3.961 10.328 -11.601 1.00 88.44 192 PRO A N 1
ATOM 1511 C CA . PRO A 1 192 ? -4.852 9.198 -11.369 1.00 88.44 192 PRO A CA 1
ATOM 1512 C C . PRO A 1 192 ? -4.090 7.908 -11.074 1.00 88.44 192 PRO A C 1
ATOM 1514 O O . PRO A 1 192 ? -3.057 7.622 -11.685 1.00 88.44 192 PRO A O 1
ATOM 1517 N N . ARG A 1 193 ? -4.611 7.117 -10.137 1.00 91.25 193 ARG A N 1
ATOM 1518 C CA . ARG A 1 193 ? -4.009 5.850 -9.716 1.00 91.25 193 ARG A CA 1
ATOM 1519 C C . ARG A 1 193 ? -4.985 4.705 -9.832 1.00 91.25 193 ARG A C 1
ATOM 1521 O O . ARG A 1 193 ? -6.188 4.901 -9.692 1.00 91.25 193 ARG A O 1
ATOM 1528 N N . LEU A 1 194 ? -4.444 3.509 -10.016 1.00 92.31 194 LEU A N 1
ATOM 1529 C CA . LEU A 1 194 ? -5.177 2.255 -10.092 1.00 92.31 194 LEU A CA 1
ATOM 1530 C C . LEU A 1 194 ? -4.719 1.300 -8.985 1.00 92.31 194 LEU A C 1
ATOM 1532 O O . LEU A 1 194 ? -3.533 1.240 -8.648 1.00 92.31 194 LEU A O 1
ATOM 1536 N N . TRP A 1 195 ? -5.658 0.517 -8.461 1.00 93.19 195 TRP A N 1
ATOM 1537 C CA . TRP A 1 195 ? -5.384 -0.661 -7.653 1.00 93.19 195 TRP A CA 1
ATOM 1538 C C . TRP A 1 195 ? -4.889 -1.773 -8.565 1.00 93.19 195 TRP A C 1
ATOM 1540 O O . TRP A 1 195 ? -5.658 -2.314 -9.360 1.00 93.19 195 TRP A O 1
ATOM 1550 N N . VAL A 1 196 ? -3.617 -2.131 -8.432 1.00 93.44 196 VAL A N 1
ATOM 1551 C CA . VAL A 1 196 ? -2.966 -3.168 -9.234 1.00 93.44 196 VAL A CA 1
ATOM 1552 C C . VAL A 1 196 ? -2.543 -4.317 -8.333 1.00 93.44 196 VAL A C 1
ATOM 1554 O O . VAL A 1 196 ? -1.980 -4.098 -7.261 1.00 93.44 196 VAL A O 1
ATOM 1557 N N . ARG A 1 197 ? -2.787 -5.554 -8.769 1.00 91.94 197 ARG A N 1
ATOM 1558 C CA . ARG A 1 197 ? -2.247 -6.739 -8.100 1.00 91.94 197 ARG A CA 1
ATOM 1559 C C . ARG A 1 197 ? -0.791 -6.945 -8.514 1.00 91.94 197 ARG A C 1
ATOM 1561 O O . ARG A 1 197 ? -0.500 -7.182 -9.683 1.00 91.94 197 ARG A O 1
ATOM 1568 N N . ALA A 1 198 ? 0.116 -6.877 -7.550 1.00 90.56 198 ALA A N 1
ATOM 1569 C CA . ALA A 1 198 ? 1.528 -7.164 -7.730 1.00 90.56 198 ALA A CA 1
ATOM 1570 C C . ALA A 1 198 ? 1.796 -8.672 -7.871 1.00 90.56 198 ALA A C 1
ATOM 1572 O O . ALA A 1 198 ? 1.003 -9.516 -7.448 1.00 90.56 198 ALA A O 1
ATOM 1573 N N . HIS A 1 199 ? 2.965 -9.018 -8.415 1.00 88.00 199 HIS A N 1
ATOM 1574 C CA . HIS A 1 199 ? 3.399 -10.400 -8.655 1.00 88.00 199 HIS A CA 1
ATOM 1575 C C . HIS A 1 199 ? 3.453 -11.265 -7.387 1.00 88.00 199 HIS A C 1
ATOM 1577 O O . HIS A 1 199 ? 3.369 -12.487 -7.465 1.00 88.00 199 HIS A O 1
ATOM 1583 N N . ASN A 1 200 ? 3.609 -10.637 -6.221 1.00 84.56 200 ASN A N 1
ATOM 1584 C CA . ASN A 1 200 ? 3.636 -11.300 -4.921 1.00 84.56 200 ASN A CA 1
ATOM 1585 C C . ASN A 1 200 ? 2.231 -11.464 -4.298 1.00 84.56 200 ASN A C 1
ATOM 1587 O O . ASN A 1 200 ? 2.123 -11.928 -3.165 1.00 84.56 200 ASN A O 1
ATOM 1591 N N . GLY A 1 201 ? 1.172 -11.072 -5.015 1.00 85.31 201 GLY A N 1
ATOM 1592 C CA . GLY A 1 201 ? -0.224 -11.152 -4.584 1.00 85.31 201 GLY A CA 1
ATOM 1593 C C . GLY A 1 201 ? -0.738 -9.938 -3.803 1.00 85.31 201 GLY A C 1
ATOM 1594 O O . GLY A 1 201 ? -1.938 -9.871 -3.538 1.00 85.31 201 GLY A O 1
ATOM 1595 N N . GLU A 1 202 ? 0.120 -8.978 -3.449 1.00 86.75 202 GLU A N 1
ATOM 1596 C CA . GLU A 1 202 ? -0.291 -7.752 -2.753 1.00 86.75 202 GLU A CA 1
ATOM 1597 C C . GLU A 1 202 ? -0.967 -6.765 -3.711 1.00 86.75 202 GLU A C 1
ATOM 1599 O O . GLU A 1 202 ? -0.669 -6.736 -4.903 1.00 86.75 202 GLU A O 1
ATOM 1604 N N . ASN A 1 203 ? -1.868 -5.927 -3.196 1.00 90.00 203 ASN A N 1
ATOM 1605 C CA . ASN A 1 203 ? -2.469 -4.847 -3.978 1.00 90.00 203 ASN A CA 1
ATOM 1606 C C . ASN A 1 203 ? -1.706 -3.552 -3.713 1.00 90.00 203 ASN A C 1
ATOM 1608 O O . ASN A 1 203 ? -1.523 -3.175 -2.557 1.00 90.00 203 ASN A O 1
ATOM 1612 N N . ILE A 1 204 ? -1.278 -2.885 -4.779 1.00 90.94 204 ILE A N 1
ATOM 1613 C CA . ILE A 1 204 ? -0.504 -1.644 -4.732 1.00 90.94 204 ILE A CA 1
ATOM 1614 C C . ILE A 1 204 ? -1.199 -0.540 -5.531 1.00 90.94 204 ILE A C 1
ATOM 1616 O O . ILE A 1 204 ? -1.924 -0.812 -6.491 1.00 90.94 204 ILE A O 1
ATOM 1620 N N . ALA A 1 205 ? -0.975 0.708 -5.130 1.00 92.00 205 ALA A N 1
ATOM 1621 C CA . ALA A 1 205 ? -1.504 1.889 -5.802 1.00 92.00 205 ALA A CA 1
ATOM 1622 C C . ALA A 1 205 ? -0.492 2.429 -6.823 1.00 92.00 205 ALA A C 1
ATOM 1624 O O . ALA A 1 205 ? 0.523 3.024 -6.453 1.00 92.00 205 ALA A O 1
ATOM 1625 N N . VAL A 1 206 ? -0.783 2.262 -8.113 1.00 92.06 206 VAL A N 1
ATOM 1626 C CA . VAL A 1 206 ? 0.126 2.627 -9.211 1.00 92.06 206 VAL A CA 1
ATOM 1627 C C . VAL A 1 206 ? -0.461 3.756 -10.046 1.00 92.06 206 VAL A C 1
ATOM 1629 O O . VAL A 1 206 ? -1.665 3.783 -10.279 1.00 92.06 206 VAL A O 1
ATOM 1632 N N . GLN A 1 207 ? 0.374 4.688 -10.511 1.00 90.88 207 GLN A N 1
ATOM 1633 C CA . GLN A 1 207 ? -0.069 5.751 -11.416 1.00 90.88 207 GLN A CA 1
ATOM 1634 C C . GLN A 1 207 ? -0.560 5.169 -12.744 1.00 90.88 207 GLN A C 1
ATOM 1636 O O . GLN A 1 207 ? 0.112 4.347 -13.364 1.00 90.88 207 GLN A O 1
ATOM 1641 N N . GLU A 1 208 ? -1.729 5.613 -13.190 1.00 90.94 208 GLU A N 1
ATOM 1642 C CA . GLU A 1 208 ? -2.420 5.069 -14.356 1.00 90.94 208 GLU A CA 1
ATOM 1643 C C . GLU A 1 208 ? -1.611 5.191 -15.650 1.00 90.94 208 GLU A C 1
ATOM 1645 O O . GLU A 1 208 ? -1.546 4.235 -16.421 1.00 90.94 208 GLU A O 1
ATOM 1650 N N . ASN A 1 209 ? -0.941 6.324 -15.868 1.00 88.94 209 ASN A N 1
ATOM 1651 C CA . ASN A 1 209 ? -0.092 6.550 -17.040 1.00 88.94 209 ASN A CA 1
ATOM 1652 C C . ASN A 1 209 ? 1.041 5.515 -17.152 1.00 88.94 209 ASN A C 1
ATOM 1654 O O . ASN A 1 209 ? 1.375 5.098 -18.257 1.00 88.94 209 ASN A O 1
ATOM 1658 N N . LEU A 1 210 ? 1.588 5.041 -16.028 1.00 90.44 210 LEU A N 1
ATOM 1659 C CA . LEU A 1 210 ? 2.629 4.006 -16.016 1.00 90.44 210 LEU A CA 1
ATOM 1660 C C . LEU A 1 210 ? 2.078 2.603 -16.320 1.00 90.44 210 LEU A C 1
ATOM 1662 O O . LEU A 1 210 ? 2.840 1.716 -16.700 1.00 90.44 210 LEU A O 1
ATOM 1666 N N . VAL A 1 211 ? 0.768 2.397 -16.159 1.00 90.81 211 VAL A N 1
ATOM 1667 C CA . VAL A 1 211 ? 0.077 1.129 -16.441 1.00 90.81 211 VAL A CA 1
ATOM 1668 C C . VAL A 1 211 ? -0.341 1.030 -17.908 1.00 90.81 211 VAL A C 1
ATOM 1670 O O . VAL A 1 211 ? -0.308 -0.058 -18.487 1.00 90.81 211 VAL A O 1
ATOM 1673 N N . THR A 1 212 ? -0.753 2.147 -18.508 1.00 89.44 212 THR A N 1
ATOM 1674 C CA . THR A 1 212 ? -1.404 2.164 -19.826 1.00 89.44 212 THR A CA 1
ATOM 1675 C C . THR A 1 212 ? -0.548 2.771 -20.935 1.00 89.44 212 THR A C 1
ATOM 1677 O O . THR A 1 212 ? -0.788 2.455 -22.099 1.00 89.44 212 THR A O 1
ATOM 1680 N N . ASN A 1 213 ? 0.442 3.615 -20.613 1.00 90.44 213 ASN A N 1
ATOM 1681 C CA . ASN A 1 213 ? 1.138 4.428 -21.613 1.00 90.44 213 ASN A CA 1
ATOM 1682 C C . ASN A 1 213 ? 2.646 4.616 -21.348 1.00 90.44 213 ASN A C 1
ATOM 1684 O O . ASN A 1 213 ? 3.154 5.729 -21.217 1.00 90.44 213 ASN A O 1
ATOM 1688 N N . ALA A 1 214 ? 3.393 3.517 -21.339 1.00 91.81 214 ALA A N 1
ATOM 1689 C CA . ALA A 1 214 ? 4.851 3.507 -21.246 1.00 91.81 214 ALA A CA 1
ATOM 1690 C C . ALA A 1 214 ? 5.544 4.174 -22.449 1.00 91.81 214 ALA A C 1
ATOM 1692 O O . ALA A 1 214 ? 6.700 4.571 -22.339 1.00 91.81 214 ALA A O 1
ATOM 1693 N N . PHE A 1 215 ? 4.864 4.324 -23.591 1.00 92.00 215 PHE A N 1
ATOM 1694 C CA . PHE A 1 215 ? 5.422 5.001 -24.767 1.00 92.00 215 PHE A CA 1
ATOM 1695 C C . PHE A 1 215 ? 5.441 6.528 -24.650 1.00 92.00 215 PHE A C 1
ATOM 1697 O O . PHE A 1 215 ? 6.139 7.173 -25.426 1.00 92.00 215 PHE A O 1
ATOM 1704 N N . ALA A 1 216 ? 4.735 7.099 -23.671 1.00 91.44 216 ALA A N 1
ATOM 1705 C CA . ALA A 1 216 ? 4.828 8.521 -23.349 1.00 91.44 216 ALA A CA 1
ATOM 1706 C C . ALA A 1 216 ? 6.018 8.873 -22.442 1.00 91.44 216 ALA A C 1
ATOM 1708 O O . ALA A 1 216 ? 6.242 10.053 -22.190 1.00 91.44 216 ALA A O 1
ATOM 1709 N N . VAL A 1 217 ? 6.780 7.881 -21.961 1.00 91.12 217 VAL A N 1
ATOM 1710 C CA . VAL A 1 217 ? 8.017 8.124 -21.208 1.00 91.12 217 VAL A CA 1
ATOM 1711 C C . VAL A 1 217 ? 8.980 8.941 -22.067 1.00 91.12 217 VAL A C 1
ATOM 1713 O O . VAL A 1 217 ? 9.283 8.555 -23.195 1.00 91.12 217 VAL A O 1
ATOM 1716 N N . SER A 1 218 ? 9.472 10.047 -21.514 1.00 91.06 218 SER A N 1
ATOM 1717 C CA . SER A 1 218 ? 10.211 11.077 -22.252 1.00 91.06 218 SER A CA 1
ATOM 1718 C C . SER A 1 218 ? 11.561 11.459 -21.635 1.00 91.06 218 SER A C 1
ATOM 1720 O O . SER A 1 218 ? 12.347 12.170 -22.263 1.00 91.06 218 SER A O 1
ATOM 1722 N N . ASN A 1 219 ? 11.845 11.003 -20.413 1.00 90.12 219 ASN A N 1
ATOM 1723 C CA . ASN A 1 219 ? 13.065 11.333 -19.680 1.00 90.12 219 ASN A CA 1
ATOM 1724 C C . ASN A 1 219 ? 13.528 10.183 -18.759 1.00 90.12 219 ASN A C 1
ATOM 1726 O O . ASN A 1 219 ? 12.812 9.202 -18.544 1.00 90.12 219 ASN A O 1
ATOM 1730 N N . ASP A 1 220 ? 14.750 10.307 -18.226 1.00 86.88 220 ASP A N 1
ATOM 1731 C CA . ASP A 1 220 ? 15.392 9.288 -17.381 1.00 86.88 220 ASP A CA 1
ATOM 1732 C C . ASP A 1 220 ? 14.579 9.002 -16.093 1.00 86.88 220 ASP A C 1
ATOM 1734 O O . ASP A 1 220 ? 14.537 7.857 -15.639 1.00 86.88 220 ASP A O 1
ATOM 1738 N N . GLU A 1 221 ? 13.912 10.009 -15.513 1.00 89.00 221 GLU A N 1
ATOM 1739 C CA . GLU A 1 221 ? 13.112 9.866 -14.285 1.00 89.00 221 GLU A CA 1
ATOM 1740 C C . GLU A 1 221 ? 11.809 9.098 -14.539 1.00 89.00 221 GLU A C 1
ATOM 1742 O O . GLU A 1 221 ? 11.519 8.120 -13.848 1.00 89.00 221 GLU A O 1
ATOM 1747 N N . GLU A 1 222 ? 11.055 9.469 -15.573 1.00 91.06 222 GLU A N 1
ATOM 1748 C CA . GLU A 1 222 ? 9.845 8.755 -15.989 1.00 91.06 222 GLU A CA 1
ATOM 1749 C C . GLU A 1 222 ? 10.149 7.297 -16.344 1.00 91.06 222 GLU A C 1
ATOM 1751 O O . GLU A 1 222 ? 9.400 6.390 -15.965 1.00 91.06 222 GLU A O 1
ATOM 1756 N N . LEU A 1 223 ? 11.281 7.049 -17.015 1.00 91.31 223 LEU A N 1
ATOM 1757 C CA . LEU A 1 223 ? 11.729 5.697 -17.326 1.00 91.31 223 LEU A CA 1
ATOM 1758 C C . LEU A 1 223 ? 12.041 4.908 -16.053 1.00 91.31 223 LEU A C 1
ATOM 1760 O O . LEU A 1 223 ? 11.629 3.753 -15.927 1.00 91.31 223 LEU A O 1
ATOM 1764 N N . LEU A 1 224 ? 12.735 5.521 -15.092 1.00 90.75 224 LEU A N 1
ATOM 1765 C CA . LEU A 1 224 ? 13.019 4.906 -13.799 1.00 90.75 224 LEU A CA 1
ATOM 1766 C C . LEU A 1 224 ? 11.726 4.547 -13.059 1.00 90.75 224 LEU A C 1
ATOM 1768 O O . LEU A 1 224 ? 11.587 3.425 -12.564 1.00 90.75 224 LEU A O 1
ATOM 1772 N N . PHE A 1 225 ? 10.772 5.475 -13.000 1.00 91.62 225 PHE A N 1
ATOM 1773 C CA . PHE A 1 225 ? 9.491 5.273 -12.329 1.00 91.62 225 PHE A CA 1
ATOM 1774 C C . PHE A 1 225 ? 8.686 4.154 -12.975 1.00 91.62 225 PHE A C 1
ATOM 1776 O O . PHE A 1 225 ? 8.132 3.307 -12.263 1.00 91.62 225 PHE A O 1
ATOM 1783 N N . PHE A 1 226 ? 8.656 4.112 -14.306 1.00 93.69 226 PHE A N 1
ATOM 1784 C CA . PHE A 1 226 ? 8.038 3.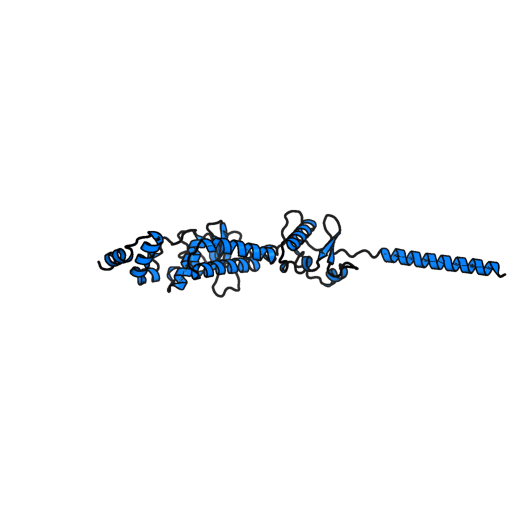028 -15.053 1.00 93.69 226 PHE A CA 1
ATOM 1785 C C . PHE A 1 226 ? 8.694 1.676 -14.735 1.00 93.69 226 PHE A C 1
ATOM 1787 O O . PHE A 1 226 ? 7.993 0.731 -14.372 1.00 93.69 226 PHE A O 1
ATOM 1794 N N . LEU A 1 227 ? 10.028 1.580 -14.784 1.00 91.75 227 LEU A N 1
ATOM 1795 C CA . LEU A 1 227 ? 10.756 0.334 -14.511 1.00 91.75 227 LEU A CA 1
ATOM 1796 C C . LEU A 1 227 ? 10.564 -0.166 -13.073 1.00 91.75 227 LEU A C 1
ATOM 1798 O O . LEU A 1 227 ? 10.414 -1.369 -12.855 1.00 91.75 227 LEU A O 1
ATOM 1802 N N . VAL A 1 228 ? 10.526 0.734 -12.087 1.00 91.75 228 VAL A N 1
ATOM 1803 C CA . VAL A 1 228 ? 10.227 0.379 -10.691 1.00 91.75 228 VAL A CA 1
ATOM 1804 C C . VAL A 1 228 ? 8.808 -0.180 -10.569 1.00 91.75 228 VAL A C 1
ATOM 1806 O O . VAL A 1 228 ? 8.638 -1.263 -10.009 1.00 91.75 228 VAL A O 1
ATOM 1809 N N . ASN A 1 229 ? 7.803 0.492 -11.144 1.00 93.38 229 ASN A N 1
ATOM 1810 C CA . ASN A 1 229 ? 6.416 0.013 -11.125 1.00 93.38 229 ASN A CA 1
ATOM 1811 C C . ASN A 1 229 ? 6.260 -1.328 -11.843 1.00 93.38 229 ASN A C 1
ATOM 1813 O O . ASN A 1 229 ? 5.616 -2.234 -11.312 1.00 93.38 229 ASN A O 1
ATOM 1817 N N . TYR A 1 230 ? 6.896 -1.488 -13.004 1.00 93.25 230 TYR A N 1
ATOM 1818 C CA . TYR A 1 230 ? 6.918 -2.748 -13.736 1.00 93.25 230 TYR A CA 1
ATOM 1819 C C . TYR A 1 230 ? 7.578 -3.861 -12.908 1.00 93.25 230 TYR A C 1
ATOM 1821 O O . TYR A 1 230 ? 7.033 -4.956 -12.801 1.00 93.25 230 TYR A O 1
ATOM 1829 N N . SER A 1 231 ? 8.704 -3.586 -12.245 1.00 90.31 231 SER A N 1
ATOM 1830 C CA . SER A 1 231 ? 9.394 -4.557 -11.387 1.00 90.31 231 SER A CA 1
ATOM 1831 C C . SER A 1 231 ? 8.566 -4.971 -10.176 1.00 90.31 231 SER A C 1
ATOM 1833 O O . SER A 1 231 ? 8.481 -6.159 -9.868 1.00 90.31 231 SER A O 1
ATOM 1835 N N . MET A 1 232 ? 7.916 -4.021 -9.509 1.00 88.81 232 MET A N 1
ATOM 1836 C CA . MET A 1 232 ? 7.025 -4.310 -8.385 1.00 88.81 232 MET A CA 1
ATOM 1837 C C . MET A 1 232 ? 5.795 -5.105 -8.826 1.00 88.81 232 MET A C 1
ATOM 1839 O O . MET A 1 232 ? 5.404 -6.070 -8.171 1.00 88.81 232 MET A O 1
ATOM 1843 N N . THR A 1 233 ? 5.224 -4.748 -9.972 1.00 92.19 233 THR A N 1
ATOM 1844 C CA . THR A 1 233 ? 3.985 -5.343 -10.471 1.00 92.19 233 THR A CA 1
ATOM 1845 C C . THR A 1 233 ? 4.207 -6.715 -11.101 1.00 92.19 233 THR A C 1
ATOM 1847 O O . THR A 1 233 ? 3.468 -7.646 -10.807 1.00 92.19 233 THR A O 1
ATOM 1850 N N . CYS A 1 234 ? 5.243 -6.872 -11.923 1.00 92.00 234 CYS A N 1
ATOM 1851 C CA . CYS A 1 234 ? 5.485 -8.067 -12.734 1.00 92.00 234 CYS A CA 1
ATOM 1852 C C . CYS A 1 234 ? 6.638 -8.952 -12.231 1.00 92.00 234 CYS A C 1
ATOM 1854 O O . CYS A 1 234 ? 6.894 -10.000 -12.824 1.00 92.00 234 CYS A O 1
ATOM 1856 N N . GLY A 1 235 ? 7.380 -8.547 -11.193 1.00 88.50 235 GLY A N 1
ATOM 1857 C CA . GLY A 1 235 ? 8.514 -9.316 -10.657 1.00 88.50 235 GLY A CA 1
ATOM 1858 C C . GLY A 1 235 ? 9.714 -9.407 -11.610 1.00 88.50 235 GLY A C 1
ATOM 1859 O O . GLY A 1 235 ? 10.600 -10.240 -11.430 1.00 88.50 235 GLY A O 1
ATOM 1860 N N . ARG A 1 236 ? 9.744 -8.573 -12.657 1.00 87.06 236 ARG A N 1
ATOM 1861 C CA . ARG A 1 236 ? 10.792 -8.536 -13.687 1.00 87.06 236 ARG A CA 1
ATOM 1862 C C . ARG A 1 236 ? 11.350 -7.128 -13.794 1.00 87.06 236 ARG A C 1
ATOM 1864 O O . ARG A 1 236 ? 10.591 -6.176 -13.837 1.00 87.06 236 ARG A O 1
ATOM 1871 N N . LYS A 1 237 ? 12.669 -6.989 -13.925 1.00 84.25 237 LYS A N 1
ATOM 1872 C CA . LYS A 1 237 ? 13.316 -5.666 -13.965 1.00 84.25 237 LYS A CA 1
ATOM 1873 C C . LYS A 1 237 ? 12.968 -4.837 -15.207 1.00 84.25 237 LYS A C 1
ATOM 1875 O O . LYS A 1 237 ? 13.001 -3.618 -15.135 1.00 84.25 237 LYS A O 1
ATOM 1880 N N . VAL A 1 238 ? 12.695 -5.491 -16.338 1.00 86.44 238 VAL A N 1
ATOM 1881 C CA . VAL A 1 238 ? 12.554 -4.843 -17.652 1.00 86.44 238 VAL A CA 1
ATOM 1882 C C . VAL A 1 238 ? 11.415 -5.509 -18.441 1.00 86.44 238 VAL A C 1
ATOM 1884 O O . VAL A 1 238 ? 11.337 -6.747 -18.435 1.00 86.44 238 VAL A O 1
ATOM 1887 N N . PRO A 1 239 ? 10.524 -4.744 -19.103 1.00 91.12 239 PRO A N 1
ATOM 1888 C CA . PRO A 1 239 ? 9.494 -5.309 -19.970 1.00 91.12 239 PRO A CA 1
ATOM 1889 C C . PRO A 1 239 ? 10.062 -5.838 -21.292 1.00 91.12 239 PRO A C 1
ATOM 1891 O O . PRO A 1 239 ? 11.065 -5.318 -21.779 1.00 91.12 239 PRO A O 1
ATOM 1894 N N . PRO A 1 240 ? 9.411 -6.826 -21.935 1.00 89.75 240 PRO A N 1
ATOM 1895 C CA . PRO A 1 240 ? 9.850 -7.332 -23.238 1.00 89.75 240 PRO A CA 1
ATOM 1896 C C . PRO A 1 240 ? 9.891 -6.265 -24.338 1.00 89.75 240 PRO A C 1
ATOM 1898 O O . PRO A 1 240 ? 10.722 -6.353 -25.231 1.00 89.75 240 PRO A O 1
ATOM 1901 N N . PHE A 1 241 ? 9.025 -5.251 -24.253 1.00 90.62 241 PHE A N 1
ATOM 1902 C CA . PHE A 1 241 ? 8.941 -4.151 -25.217 1.00 90.62 241 PHE A CA 1
ATOM 1903 C C . PHE A 1 241 ? 9.840 -2.953 -24.863 1.00 90.62 241 PHE A C 1
ATOM 1905 O O . PHE A 1 241 ? 9.699 -1.894 -25.462 1.00 90.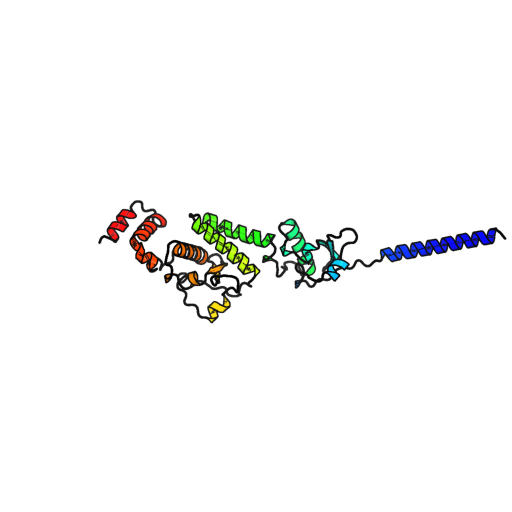62 241 PHE A O 1
ATOM 1912 N N . PHE A 1 242 ? 10.749 -3.080 -23.889 1.00 89.62 242 PHE A N 1
ATOM 1913 C CA . PHE A 1 242 ? 11.579 -1.966 -23.408 1.00 89.62 242 PHE A CA 1
ATOM 1914 C C . PHE A 1 242 ? 12.330 -1.231 -24.523 1.00 89.62 242 PHE A C 1
ATOM 1916 O O . PHE A 1 242 ? 12.364 -0.006 -24.533 1.00 89.62 242 PHE A O 1
ATOM 1923 N N . GLU A 1 243 ? 12.896 -1.972 -25.477 1.00 86.94 243 GLU A N 1
ATOM 1924 C CA . GLU A 1 243 ? 13.633 -1.393 -26.610 1.00 86.94 243 GLU A CA 1
ATOM 1925 C C . GLU A 1 243 ? 12.722 -0.659 -27.605 1.00 86.94 243 GLU A C 1
ATOM 1927 O O . GLU A 1 243 ? 13.212 0.148 -28.382 1.00 86.94 243 GLU A O 1
ATOM 1932 N N . SER A 1 244 ? 11.409 -0.904 -27.557 1.00 90.00 244 SER A N 1
ATOM 1933 C CA . SER A 1 244 ? 10.398 -0.232 -28.382 1.00 90.00 244 SER A CA 1
ATOM 1934 C C . SER A 1 244 ? 9.848 1.047 -27.741 1.00 90.00 244 SER A C 1
ATOM 1936 O O . SER A 1 244 ? 8.962 1.678 -28.310 1.00 90.00 244 SER A O 1
ATOM 1938 N N . ILE A 1 245 ? 10.308 1.424 -26.543 1.00 91.50 245 ILE A N 1
ATOM 1939 C CA . ILE A 1 245 ? 9.929 2.698 -25.924 1.00 91.50 245 ILE A CA 1
ATOM 1940 C C . ILE A 1 245 ? 10.669 3.825 -26.666 1.00 91.50 245 ILE A C 1
ATOM 1942 O O . ILE A 1 245 ? 11.901 3.801 -26.660 1.00 91.50 245 ILE A O 1
ATOM 1946 N N . PRO A 1 246 ? 9.982 4.835 -27.245 1.00 91.69 246 PRO A N 1
ATOM 1947 C CA . PRO A 1 246 ? 10.624 5.850 -28.092 1.00 91.69 246 PRO A CA 1
ATOM 1948 C C . PRO A 1 246 ? 11.809 6.565 -27.431 1.00 91.69 246 PRO A C 1
ATOM 1950 O O . PRO A 1 246 ? 12.847 6.784 -28.053 1.00 91.69 246 PRO A O 1
ATOM 1953 N N . TYR A 1 247 ? 11.699 6.876 -26.136 1.00 91.75 247 TYR A N 1
ATOM 1954 C CA . TYR A 1 247 ? 12.805 7.468 -25.385 1.00 91.75 247 TYR A CA 1
ATOM 1955 C C . TYR A 1 247 ? 14.028 6.540 -25.301 1.00 91.75 247 TYR A C 1
ATOM 1957 O O . TYR A 1 247 ? 15.158 6.989 -25.501 1.00 91.75 247 TYR A O 1
ATOM 1965 N N . VAL A 1 248 ? 13.812 5.240 -25.076 1.00 88.25 248 VAL A N 1
ATOM 1966 C CA . VAL A 1 248 ? 14.879 4.225 -25.033 1.00 88.25 248 VAL A CA 1
ATOM 1967 C C . VAL A 1 248 ? 15.527 4.063 -26.404 1.00 88.25 248 VAL A C 1
ATOM 1969 O O . VAL A 1 248 ? 16.753 4.019 -26.501 1.00 88.25 248 VAL A O 1
ATOM 1972 N N . GLU A 1 249 ? 14.722 4.030 -27.462 1.00 87.00 249 GLU A N 1
ATOM 1973 C CA . GLU A 1 249 ? 15.197 3.956 -28.843 1.00 87.00 249 GLU A CA 1
ATOM 1974 C C . GLU A 1 249 ? 16.067 5.171 -29.210 1.00 87.00 249 GLU A C 1
ATOM 1976 O O . GLU A 1 249 ? 17.164 5.012 -29.750 1.00 87.00 249 GLU A O 1
ATOM 1981 N N . SER A 1 250 ? 15.655 6.382 -28.816 1.00 85.88 250 SER A N 1
ATOM 1982 C CA . SER A 1 250 ? 16.422 7.615 -29.072 1.00 85.88 250 SER A CA 1
ATOM 1983 C C . SER A 1 250 ? 17.791 7.644 -28.372 1.00 85.88 250 SER A C 1
ATOM 1985 O O . SER A 1 250 ? 18.708 8.342 -28.794 1.00 85.88 250 SER A O 1
ATOM 1987 N N . GLN A 1 251 ? 17.943 6.848 -27.313 1.00 85.06 251 GLN A N 1
ATOM 1988 C CA . GLN A 1 251 ? 19.144 6.711 -26.486 1.00 85.06 251 GLN A CA 1
ATOM 1989 C C . GLN A 1 251 ? 19.767 5.309 -26.632 1.00 85.06 251 GLN A C 1
ATOM 1991 O O . GLN A 1 251 ? 20.460 4.814 -25.735 1.00 85.06 251 GLN A O 1
ATOM 1996 N N . SER A 1 252 ? 19.512 4.650 -27.764 1.00 79.88 252 SER A N 1
ATOM 1997 C CA . SER A 1 252 ? 19.834 3.244 -28.040 1.00 79.88 252 SER A CA 1
ATOM 1998 C C . SER A 1 252 ? 21.289 2.854 -27.753 1.00 79.88 252 SER A C 1
ATOM 2000 O O . SER A 1 252 ? 21.543 1.745 -27.267 1.00 79.88 252 SER A O 1
ATOM 2002 N N . PHE A 1 253 ? 22.247 3.761 -27.971 1.00 83.38 253 PHE A N 1
ATOM 2003 C CA . PHE A 1 253 ? 23.649 3.560 -27.599 1.00 83.38 253 PHE A CA 1
ATOM 2004 C C . PHE A 1 253 ? 23.841 3.474 -26.072 1.00 83.38 253 PHE A C 1
ATOM 2006 O O . PHE A 1 253 ? 24.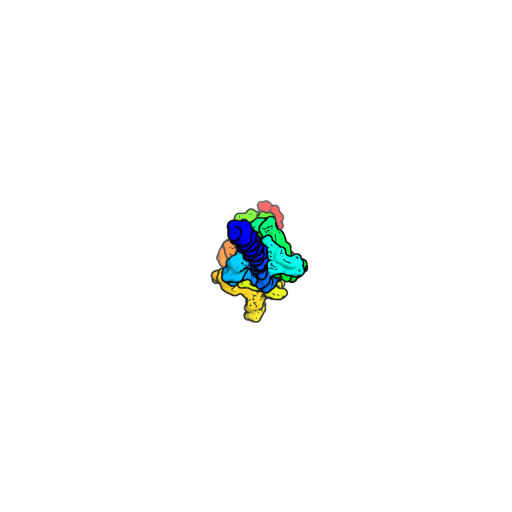338 2.463 -25.568 1.00 83.38 253 PHE A O 1
ATOM 2013 N N . LYS A 1 254 ? 23.386 4.493 -25.322 1.00 83.94 254 LYS A N 1
ATOM 2014 C CA . LYS A 1 254 ? 23.449 4.551 -23.845 1.00 83.94 254 LYS A CA 1
ATOM 2015 C C . LYS A 1 254 ? 22.788 3.315 -23.229 1.00 83.94 254 LYS A C 1
ATOM 2017 O O . LYS A 1 254 ? 23.357 2.681 -22.338 1.00 83.94 254 LYS A O 1
ATOM 2022 N N . PHE A 1 255 ? 21.621 2.923 -23.744 1.00 80.75 255 PHE A N 1
ATOM 2023 C CA . PHE A 1 255 ? 20.878 1.773 -23.229 1.00 80.75 255 PHE A CA 1
ATOM 2024 C C . PHE A 1 255 ? 21.470 0.424 -23.620 1.00 80.75 255 PHE A C 1
ATOM 2026 O O . PHE A 1 255 ? 21.409 -0.505 -22.817 1.00 80.75 255 PHE A O 1
ATOM 2033 N N . CYS A 1 256 ? 22.104 0.303 -24.786 1.00 82.56 256 CYS A N 1
ATOM 2034 C CA . CYS A 1 256 ? 22.882 -0.887 -25.119 1.00 82.56 256 CYS A CA 1
ATOM 2035 C C . CYS A 1 256 ? 24.011 -1.102 -24.104 1.00 82.56 256 CYS A C 1
ATOM 2037 O O . CYS A 1 256 ? 24.157 -2.206 -23.569 1.00 82.56 256 CYS A O 1
ATOM 2039 N N . VAL A 1 257 ? 24.765 -0.042 -23.784 1.00 83.38 257 VAL A N 1
ATOM 2040 C CA . VAL A 1 257 ? 25.868 -0.119 -22.817 1.00 83.38 257 VAL A CA 1
ATOM 2041 C C . VAL A 1 257 ? 25.336 -0.494 -21.440 1.00 83.38 257 VAL A C 1
ATOM 2043 O O . VAL A 1 257 ? 25.853 -1.417 -20.811 1.00 83.38 257 VAL A O 1
ATOM 2046 N N . TRP A 1 258 ? 24.271 0.173 -20.990 1.00 82.31 258 TRP A N 1
ATOM 2047 C CA . TRP A 1 258 ? 23.619 -0.142 -19.722 1.00 82.31 258 TRP A CA 1
ATOM 2048 C C . TRP A 1 258 ? 23.145 -1.600 -19.669 1.00 82.31 258 TRP A C 1
ATOM 2050 O O . TRP A 1 258 ? 23.475 -2.316 -18.727 1.00 82.31 258 TRP A O 1
ATOM 2060 N N . LYS A 1 259 ? 22.450 -2.082 -20.706 1.00 79.19 259 LYS A N 1
ATOM 2061 C CA . LYS A 1 259 ? 21.944 -3.459 -20.780 1.00 79.19 259 LYS A CA 1
ATOM 2062 C C . LYS A 1 259 ? 23.079 -4.476 -20.666 1.00 79.19 259 LYS A C 1
ATOM 2064 O O . LYS A 1 259 ? 22.986 -5.406 -19.866 1.00 79.19 259 LYS A O 1
ATOM 2069 N N . LEU A 1 260 ? 24.169 -4.291 -21.413 1.00 79.19 260 LEU A N 1
ATOM 2070 C CA . LEU A 1 260 ? 25.317 -5.201 -21.379 1.00 79.19 260 LEU A CA 1
ATOM 2071 C C . LEU A 1 260 ? 26.064 -5.155 -20.035 1.00 79.19 260 LEU A C 1
ATOM 2073 O O . LEU A 1 260 ? 26.433 -6.210 -19.517 1.00 79.19 260 LEU A O 1
ATOM 2077 N N . LYS A 1 261 ? 26.228 -3.975 -19.422 1.00 78.88 261 LYS A N 1
ATOM 2078 C CA . LYS A 1 261 ? 26.854 -3.852 -18.094 1.00 78.88 261 LYS A CA 1
ATOM 2079 C C . LYS A 1 261 ? 25.981 -4.448 -16.989 1.00 78.88 261 LYS A C 1
ATOM 2081 O O . LYS A 1 261 ? 26.477 -5.174 -16.138 1.00 78.88 261 LYS A O 1
ATOM 2086 N N . THR A 1 262 ? 24.683 -4.163 -16.991 1.00 68.69 262 THR A N 1
ATOM 2087 C CA . THR A 1 262 ? 23.792 -4.470 -15.862 1.00 68.69 262 THR A CA 1
ATOM 2088 C C . THR A 1 262 ? 23.153 -5.853 -15.948 1.00 68.69 262 THR A C 1
ATOM 2090 O O . THR A 1 262 ? 22.952 -6.487 -14.914 1.00 68.69 262 THR A O 1
ATOM 2093 N N . MET A 1 263 ? 22.815 -6.336 -17.147 1.00 72.00 263 MET A N 1
ATOM 2094 C CA . MET A 1 263 ? 22.168 -7.646 -17.312 1.00 72.00 263 M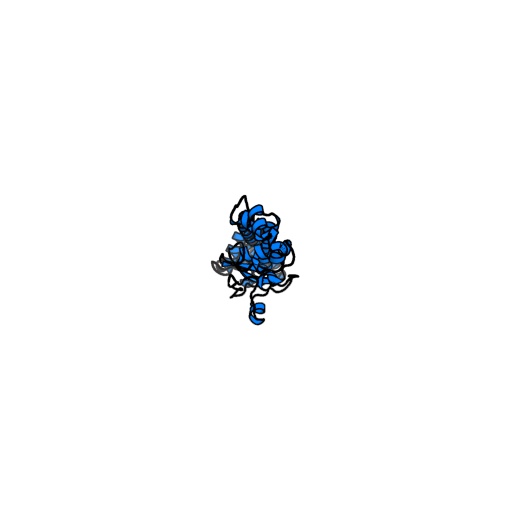ET A CA 1
ATOM 2095 C C . MET A 1 263 ? 23.175 -8.761 -17.584 1.00 72.00 263 MET A C 1
ATOM 2097 O O . MET A 1 263 ? 22.981 -9.875 -17.107 1.00 72.00 263 MET A O 1
ATOM 2101 N N . ASN A 1 264 ? 24.254 -8.455 -18.311 1.00 75.62 264 ASN A N 1
ATOM 2102 C CA . ASN A 1 264 ? 25.211 -9.464 -18.775 1.00 75.62 264 ASN A CA 1
ATOM 2103 C C . ASN A 1 264 ? 26.569 -9.383 -18.064 1.00 75.62 264 ASN A C 1
ATOM 2105 O O . ASN A 1 264 ? 27.414 -10.243 -18.299 1.00 75.62 264 ASN A O 1
ATOM 2109 N N . ASN A 1 265 ? 26.780 -8.369 -17.213 1.00 76.00 265 ASN A N 1
ATOM 2110 C CA . ASN A 1 265 ? 28.054 -8.094 -16.546 1.00 76.00 265 ASN A CA 1
ATOM 2111 C C . ASN A 1 265 ? 29.245 -8.081 -17.528 1.00 76.00 265 ASN A C 1
ATOM 2113 O O . ASN A 1 265 ? 30.302 -8.648 -17.254 1.00 76.00 265 ASN A O 1
ATOM 2117 N N . ASP A 1 266 ? 29.046 -7.491 -18.713 1.00 79.88 266 ASP A N 1
ATOM 2118 C CA . ASP A 1 266 ? 30.016 -7.537 -19.807 1.00 79.88 266 ASP A CA 1
ATOM 2119 C C . ASP A 1 266 ? 31.021 -6.371 -19.713 1.00 79.88 266 ASP A C 1
ATOM 2121 O O . ASP A 1 266 ? 30.637 -5.213 -19.922 1.00 79.88 266 ASP A O 1
ATOM 2125 N N . PRO A 1 267 ? 32.319 -6.635 -19.461 1.00 81.69 267 PRO A N 1
ATOM 2126 C CA . PRO A 1 267 ? 33.333 -5.585 -19.375 1.00 81.69 267 PRO A CA 1
ATOM 2127 C C . PRO A 1 267 ? 33.604 -4.902 -20.726 1.00 81.69 267 PRO A C 1
ATOM 2129 O O . PRO A 1 267 ? 34.195 -3.828 -20.759 1.00 81.69 267 PRO A O 1
ATOM 2132 N N . ARG A 1 268 ? 33.159 -5.492 -21.845 1.00 86.12 268 ARG A N 1
ATOM 2133 C CA . ARG A 1 268 ? 33.298 -4.949 -23.207 1.00 86.12 268 ARG A CA 1
ATOM 2134 C C . ARG A 1 268 ? 32.010 -4.307 -23.730 1.00 86.12 268 ARG A C 1
ATOM 2136 O O . ARG A 1 268 ? 31.874 -4.115 -24.937 1.00 86.12 268 ARG A O 1
ATOM 2143 N N . ALA A 1 269 ? 31.075 -3.960 -22.842 1.00 86.88 269 ALA A N 1
ATOM 2144 C CA . ALA A 1 269 ? 29.788 -3.362 -23.193 1.00 86.88 269 ALA A CA 1
ATOM 2145 C C . ALA A 1 269 ? 29.902 -2.158 -24.147 1.00 86.88 269 ALA A C 1
ATOM 2147 O O . ALA A 1 269 ? 29.201 -2.110 -25.152 1.00 86.88 269 ALA A O 1
ATOM 2148 N N . GLU A 1 270 ? 30.807 -1.215 -23.867 1.00 85.00 270 GLU A N 1
ATOM 2149 C CA . GLU A 1 270 ? 30.995 -0.008 -24.690 1.00 85.00 270 GLU A CA 1
ATOM 2150 C C . GLU A 1 270 ? 31.480 -0.340 -26.106 1.00 85.00 270 GLU A C 1
ATOM 2152 O O . GLU A 1 270 ? 30.841 0.071 -27.071 1.00 85.00 270 GLU A O 1
ATOM 2157 N N . SER A 1 271 ? 32.533 -1.157 -26.243 1.00 86.50 271 SER A N 1
ATOM 2158 C CA . SER A 1 271 ? 33.058 -1.589 -27.551 1.00 86.50 271 SER A CA 1
ATOM 2159 C C . SER A 1 271 ? 31.998 -2.312 -28.381 1.00 86.50 271 SER A C 1
ATOM 2161 O O . SER A 1 271 ? 31.783 -1.983 -29.543 1.00 86.50 271 SER A O 1
ATOM 2163 N N . LYS A 1 272 ? 31.269 -3.253 -27.769 1.00 87.75 272 LYS A N 1
ATOM 2164 C CA . LYS A 1 272 ? 30.224 -4.026 -28.456 1.00 87.75 272 LYS A CA 1
ATOM 2165 C C . LYS A 1 272 ? 29.062 -3.156 -28.928 1.00 87.75 272 LYS A C 1
ATOM 2167 O O . LYS A 1 272 ? 28.507 -3.401 -29.995 1.00 87.75 272 LYS A O 1
ATOM 2172 N N . CYS A 1 273 ? 28.681 -2.148 -28.147 1.00 88.38 273 CYS A N 1
ATOM 2173 C CA . CYS A 1 273 ? 27.655 -1.203 -28.570 1.00 88.38 273 CYS A CA 1
ATOM 2174 C C . CYS A 1 273 ? 28.172 -0.274 -29.669 1.00 88.38 273 CYS A C 1
ATOM 2176 O O . CYS A 1 273 ? 27.454 -0.048 -30.636 1.00 88.38 273 CYS A O 1
ATOM 2178 N N . HIS A 1 274 ? 29.422 0.192 -29.592 1.00 86.12 274 HIS A N 1
ATOM 2179 C CA . HIS A 1 274 ? 30.035 0.959 -30.680 1.00 86.12 274 HIS A CA 1
ATOM 2180 C C . HIS A 1 274 ? 30.053 0.169 -31.993 1.00 86.12 274 HIS A C 1
ATOM 2182 O O . HIS A 1 274 ? 29.614 0.688 -33.011 1.00 86.12 274 HIS A O 1
ATOM 2188 N N . GLU A 1 275 ? 30.460 -1.101 -31.976 1.00 86.06 275 GLU A N 1
ATOM 2189 C CA . GLU A 1 275 ? 30.439 -1.977 -33.159 1.00 86.06 275 GLU A CA 1
ATOM 2190 C C . GLU A 1 275 ? 29.026 -2.206 -33.722 1.00 86.06 275 GLU A C 1
ATOM 2192 O O . GLU A 1 275 ? 28.867 -2.410 -34.925 1.00 86.06 275 GLU A O 1
ATOM 2197 N N . LYS A 1 276 ? 28.000 -2.183 -32.862 1.00 82.19 276 LYS A N 1
ATOM 2198 C CA . LYS A 1 276 ? 26.598 -2.368 -33.256 1.00 82.19 276 LYS A CA 1
ATOM 2199 C C . LYS A 1 276 ? 26.005 -1.127 -33.932 1.00 82.19 276 LYS A C 1
ATOM 2201 O O . LYS A 1 276 ? 25.202 -1.293 -34.841 1.00 82.19 276 LYS A O 1
ATOM 2206 N N . TYR A 1 277 ? 26.358 0.076 -33.475 1.00 79.62 277 TYR A N 1
ATOM 2207 C CA . TYR A 1 277 ? 25.763 1.335 -33.954 1.00 79.62 277 TYR A CA 1
ATOM 2208 C C . TYR A 1 277 ? 26.640 2.115 -34.947 1.00 79.62 277 TYR A C 1
ATOM 2210 O O . TYR A 1 277 ? 26.156 3.072 -35.540 1.00 79.62 277 TYR A O 1
ATOM 2218 N N . ASN A 1 278 ? 27.899 1.709 -35.151 1.00 70.38 278 ASN A N 1
ATOM 2219 C CA . ASN A 1 278 ? 28.798 2.265 -36.175 1.00 70.38 278 ASN A CA 1
ATOM 2220 C C . ASN A 1 278 ? 28.877 1.396 -37.452 1.00 70.38 278 ASN A C 1
ATOM 2222 O O . ASN A 1 278 ? 29.815 1.545 -38.236 1.00 70.38 278 ASN A O 1
ATOM 2226 N N . LYS A 1 279 ? 27.938 0.462 -37.637 1.00 54.34 279 LYS A N 1
ATOM 2227 C CA . LYS A 1 279 ? 27.738 -0.318 -38.868 1.00 54.34 279 LYS A CA 1
ATOM 2228 C C . LYS A 1 279 ? 26.523 0.205 -39.614 1.00 54.34 279 LYS A C 1
ATOM 2230 O O . LYS A 1 279 ? 26.587 0.187 -40.860 1.00 54.34 279 LYS A O 1
#